Protein AF-A0A9D2E0I1-F1 (afdb_monomer)

Solvent-accessible surface area (backbone atoms only — not comparable to full-atom values): 13560 Å² total; per-residue (Å²): 106,61,68,39,50,44,50,18,45,36,76,69,44,44,76,51,35,35,69,74,46,39,67,68,67,65,34,67,79,61,43,63,77,43,53,55,95,94,39,42,58,65,55,60,47,71,71,36,84,92,48,56,47,59,54,35,42,46,52,51,56,67,67,49,52,72,73,52,49,50,40,46,66,72,69,33,73,89,43,70,41,67,70,31,40,63,56,40,27,69,39,74,68,96,51,64,63,62,56,56,72,38,44,63,48,48,51,48,46,52,46,25,64,76,66,69,35,55,74,66,39,66,78,38,43,68,63,38,50,53,37,50,48,57,52,20,51,27,55,58,60,40,86,61,62,55,98,62,78,73,80,62,99,55,76,68,54,72,67,59,51,52,52,54,46,40,72,59,36,45,69,57,69,72,54,90,60,66,46,91,95,49,96,56,48,35,68,60,50,50,50,52,45,48,50,53,39,41,43,74,40,74,43,52,85,88,68,57,76,53,70,68,58,52,53,52,50,50,54,52,51,45,51,53,54,52,52,54,54,54,54,67,74,76,109

Structure (mmCIF, N/CA/C/O backbone):
data_AF-A0A9D2E0I1-F1
#
_entry.id   AF-A0A9D2E0I1-F1
#
loop_
_atom_site.group_PDB
_atom_site.id
_atom_site.type_symbol
_atom_site.label_atom_id
_atom_site.label_alt_id
_atom_site.label_comp_id
_atom_site.label_asym_id
_atom_site.label_entity_id
_atom_site.label_seq_id
_atom_site.pdbx_PDB_ins_code
_atom_site.Cartn_x
_atom_site.Cartn_y
_atom_site.Cartn_z
_atom_site.occupancy
_atom_site.B_iso_or_equiv
_atom_site.auth_seq_id
_atom_site.auth_comp_id
_atom_site.auth_asym_id
_atom_site.auth_atom_id
_atom_site.pdbx_PDB_model_num
ATOM 1 N N . MET A 1 1 ? -3.078 4.965 1.944 1.00 88.19 1 MET A N 1
ATOM 2 C CA . MET A 1 1 ? -3.633 3.992 2.930 1.00 88.19 1 MET A CA 1
ATOM 3 C C . MET A 1 1 ? -4.535 4.617 3.993 1.00 88.19 1 MET A C 1
ATOM 5 O O . MET A 1 1 ? -5.736 4.471 3.857 1.00 88.19 1 MET A O 1
ATOM 9 N N . LYS A 1 2 ? -4.022 5.266 5.057 1.00 93.81 2 LYS A N 1
ATOM 10 C CA . LYS A 1 2 ? -4.869 5.752 6.176 1.00 93.81 2 LYS A CA 1
ATOM 11 C C . LYS A 1 2 ? -5.947 6.735 5.721 1.00 93.81 2 LYS A C 1
ATOM 13 O O . LYS A 1 2 ? -7.117 6.494 5.965 1.00 93.81 2 LYS A O 1
ATOM 18 N N . HIS A 1 3 ? -5.541 7.776 4.994 1.00 90.19 3 HIS A N 1
ATOM 19 C CA . HIS A 1 3 ? -6.460 8.760 4.424 1.00 90.19 3 HIS A CA 1
ATOM 20 C C . HIS A 1 3 ? -7.540 8.105 3.548 1.00 90.19 3 HIS A C 1
ATOM 22 O O . HIS A 1 3 ? -8.722 8.323 3.787 1.00 90.19 3 HIS A O 1
ATOM 28 N N . SER A 1 4 ? -7.141 7.235 2.612 1.00 90.38 4 SER A N 1
ATOM 29 C CA . SER A 1 4 ? -8.063 6.495 1.739 1.00 90.38 4 SER A CA 1
ATOM 30 C C . SER A 1 4 ? -9.039 5.619 2.531 1.00 90.38 4 SER A C 1
ATOM 32 O O . SER A 1 4 ? -10.223 5.597 2.226 1.00 90.38 4 SER A O 1
ATOM 34 N N . ALA A 1 5 ? -8.570 4.922 3.575 1.00 95.31 5 ALA A N 1
ATOM 35 C CA . ALA A 1 5 ? -9.423 4.083 4.420 1.00 95.31 5 ALA A CA 1
ATOM 36 C C . ALA A 1 5 ? -10.435 4.923 5.209 1.00 95.31 5 ALA A C 1
ATOM 38 O O . ALA A 1 5 ? -11.604 4.556 5.291 1.00 95.31 5 ALA A O 1
ATOM 39 N N . THR A 1 6 ? -9.990 6.055 5.762 1.00 96.19 6 THR A N 1
ATOM 40 C CA . THR A 1 6 ? -10.866 7.005 6.450 1.00 96.19 6 THR A CA 1
ATOM 41 C C . THR A 1 6 ? -11.939 7.532 5.506 1.00 96.19 6 THR A C 1
ATOM 43 O O . THR A 1 6 ? -13.116 7.478 5.844 1.00 96.19 6 THR A O 1
ATOM 46 N N . HIS A 1 7 ? -11.541 7.996 4.320 1.00 94.69 7 HIS A N 1
ATOM 47 C CA . HIS A 1 7 ? -12.463 8.515 3.316 1.00 94.69 7 HIS A CA 1
ATOM 48 C C . HIS A 1 7 ? -13.488 7.456 2.894 1.00 94.69 7 HIS A C 1
ATOM 50 O O . HIS A 1 7 ? -14.680 7.695 3.031 1.00 94.69 7 HIS A O 1
ATOM 56 N N . ALA A 1 8 ? -13.040 6.264 2.490 1.00 95.88 8 ALA A N 1
ATOM 57 C CA . ALA A 1 8 ? -13.927 5.198 2.029 1.00 95.88 8 ALA A CA 1
ATOM 58 C C . ALA A 1 8 ? -14.965 4.778 3.085 1.00 95.88 8 ALA A C 1
ATOM 60 O O . ALA A 1 8 ? -16.135 4.593 2.758 1.00 95.88 8 ALA A O 1
ATOM 61 N N . LEU A 1 9 ? -14.555 4.659 4.355 1.00 97.88 9 LEU A N 1
ATOM 62 C CA . LEU A 1 9 ? -15.455 4.276 5.447 1.00 97.88 9 LEU A CA 1
ATOM 63 C C . LEU A 1 9 ? -16.421 5.399 5.839 1.00 97.88 9 LEU A C 1
ATOM 65 O O . LEU A 1 9 ? -17.598 5.118 6.046 1.00 97.88 9 LEU A O 1
ATOM 69 N N . ILE A 1 10 ? -15.956 6.651 5.919 1.00 97.56 10 ILE A N 1
ATOM 70 C CA . ILE A 1 10 ? -16.827 7.802 6.214 1.00 97.56 10 ILE A CA 1
ATOM 71 C C . ILE A 1 10 ? -17.830 8.017 5.082 1.00 97.56 10 ILE A C 1
ATOM 73 O O . ILE A 1 10 ? -18.989 8.288 5.353 1.00 97.56 10 ILE A O 1
ATOM 77 N N . SER A 1 11 ? -17.417 7.885 3.823 1.00 96.19 11 SER A N 1
ATOM 78 C CA . SER A 1 11 ? -18.321 8.058 2.684 1.00 96.19 11 SER A CA 1
ATOM 79 C C . SER A 1 11 ? -19.429 7.006 2.627 1.00 96.19 11 SER A C 1
ATOM 81 O O . SER A 1 11 ? -20.469 7.280 2.046 1.00 96.19 11 SER A O 1
ATOM 83 N N . TYR A 1 12 ? -19.215 5.818 3.200 1.00 97.69 12 TYR A N 1
ATOM 84 C CA . TYR A 1 12 ? -20.206 4.740 3.197 1.00 97.69 12 TYR A CA 1
ATOM 85 C C . TYR A 1 12 ? -21.080 4.717 4.459 1.00 97.69 12 TYR A C 1
ATOM 87 O O . TYR A 1 12 ? -22.291 4.560 4.362 1.00 97.69 12 TYR A O 1
ATOM 95 N N . TYR A 1 13 ? -20.476 4.835 5.646 1.00 97.44 13 TYR A N 1
ATOM 96 C CA . TYR A 1 13 ? -21.196 4.766 6.929 1.00 97.44 13 TYR A CA 1
ATOM 97 C C . TYR A 1 13 ? -21.604 6.138 7.479 1.00 97.44 13 TYR A C 1
ATOM 99 O O . TYR A 1 13 ? -22.314 6.207 8.479 1.00 97.44 13 TYR A O 1
ATOM 107 N N . GLU A 1 14 ? -21.139 7.220 6.857 1.00 95.75 14 GLU A N 1
ATOM 108 C CA . GLU A 1 14 ? -21.445 8.601 7.219 1.00 95.75 14 GLU A CA 1
ATOM 109 C C . GLU A 1 14 ? -21.215 8.885 8.710 1.00 95.75 14 GLU A C 1
ATOM 111 O O . GLU A 1 14 ? -20.080 8.797 9.189 1.00 95.75 14 GLU A O 1
ATOM 116 N N . ASP A 1 15 ? -22.259 9.286 9.435 1.00 94.12 15 ASP A N 1
ATOM 117 C CA . ASP A 1 15 ? -22.186 9.629 10.855 1.00 94.12 15 ASP A CA 1
ATOM 118 C C . ASP A 1 15 ? -22.075 8.390 11.761 1.00 94.12 15 ASP A C 1
ATOM 120 O O . ASP A 1 15 ? -21.525 8.488 12.855 1.00 94.12 15 ASP A O 1
ATOM 124 N N . ASP A 1 16 ? -22.484 7.203 11.297 1.00 96.62 16 ASP A N 1
ATOM 125 C CA . ASP A 1 16 ? -22.456 5.964 12.095 1.00 96.62 16 ASP A CA 1
ATOM 126 C C . ASP A 1 16 ? -21.097 5.233 12.046 1.00 96.62 16 ASP A C 1
ATOM 128 O O . ASP A 1 16 ? -20.878 4.205 12.694 1.00 96.62 16 ASP A O 1
ATOM 132 N N . VAL A 1 17 ? -20.134 5.778 11.295 1.00 97.62 17 VAL A N 1
ATOM 133 C CA . VAL A 1 17 ? -18.811 5.174 11.073 1.00 97.62 17 VAL A CA 1
ATOM 134 C C . VAL A 1 17 ? -18.087 4.819 12.376 1.00 97.62 17 VAL A C 1
ATOM 136 O O . VAL A 1 17 ? -17.434 3.776 12.458 1.00 97.62 17 VAL A O 1
ATOM 139 N N . LEU A 1 18 ? -18.201 5.651 13.417 1.00 97.62 18 LEU A N 1
ATOM 140 C CA . LEU A 1 18 ? -17.527 5.388 14.685 1.00 97.62 18 LEU A CA 1
ATOM 141 C C . LEU A 1 18 ? -18.145 4.187 15.401 1.00 97.62 18 LEU A C 1
ATOM 143 O O . LEU A 1 18 ? -17.401 3.322 15.865 1.00 97.62 18 LEU A O 1
ATOM 147 N N . ASN A 1 19 ? -19.475 4.108 15.460 1.00 97.31 19 ASN A N 1
ATOM 148 C CA . ASN A 1 19 ? -20.194 3.026 16.131 1.00 97.31 19 ASN A CA 1
ATOM 149 C C . ASN A 1 19 ? -19.931 1.685 15.447 1.00 97.31 19 ASN A C 1
ATOM 151 O O . ASN A 1 19 ? -19.549 0.712 16.105 1.00 97.31 19 ASN A O 1
ATOM 155 N N . VAL A 1 20 ? -20.036 1.655 14.115 1.00 97.31 20 VAL A N 1
ATOM 156 C CA . VAL A 1 20 ? -19.767 0.467 13.292 1.00 97.31 20 VAL A CA 1
ATOM 157 C C . VAL A 1 20 ? -18.342 -0.048 13.512 1.00 97.31 20 VAL A C 1
ATOM 159 O O . VAL A 1 20 ? -18.112 -1.256 13.628 1.00 97.31 20 VAL A O 1
ATOM 162 N N . MET A 1 21 ? -17.375 0.865 13.629 1.00 97.38 21 MET A N 1
ATOM 163 C CA . MET A 1 21 ? -15.961 0.522 13.780 1.00 97.38 21 MET A CA 1
ATOM 164 C C . MET A 1 21 ? -15.505 0.413 15.242 1.00 97.38 21 MET A C 1
ATOM 166 O O . MET A 1 21 ? -14.371 0.003 15.506 1.00 97.38 21 MET A O 1
ATOM 170 N N . LEU A 1 22 ? -16.369 0.692 16.220 1.00 95.69 22 LEU A N 1
ATOM 171 C CA . LEU A 1 22 ? -16.003 0.731 17.637 1.00 95.69 22 LEU A CA 1
ATOM 172 C C . LEU A 1 22 ? -15.468 -0.620 18.128 1.00 95.69 22 LEU A C 1
ATOM 174 O O . LEU A 1 22 ? -14.469 -0.684 18.848 1.00 95.69 22 LEU A O 1
ATOM 178 N N . LYS A 1 23 ? -16.083 -1.724 17.677 1.00 95.62 23 LYS A N 1
ATOM 179 C CA . LYS A 1 23 ? -15.646 -3.091 18.007 1.00 95.62 23 LYS A CA 1
ATOM 180 C C . LYS A 1 23 ? -14.201 -3.341 17.583 1.00 95.62 23 LYS A C 1
ATOM 182 O O . LYS A 1 23 ? -13.469 -4.025 18.299 1.00 95.62 23 LYS A O 1
ATOM 187 N N . PHE A 1 24 ? -13.772 -2.781 16.451 1.00 96.81 24 PHE A N 1
ATOM 188 C CA . PHE A 1 24 ? -12.380 -2.844 16.022 1.00 96.81 24 PHE A CA 1
ATOM 189 C C . PHE A 1 24 ? -11.492 -2.112 17.043 1.00 96.81 24 PHE A C 1
ATOM 191 O O . PHE A 1 24 ? -10.581 -2.712 17.616 1.00 96.81 24 PHE A O 1
ATOM 198 N N . PHE A 1 25 ? -11.762 -0.850 17.365 1.00 96.00 25 PHE A N 1
ATOM 199 C CA . PHE A 1 25 ? -10.898 -0.087 18.280 1.00 96.00 25 PHE A CA 1
ATOM 200 C C . PHE A 1 25 ? -10.917 -0.596 19.733 1.00 96.00 25 PHE A C 1
ATOM 202 O O . PHE A 1 25 ? -9.919 -0.468 20.443 1.00 96.00 25 PHE A O 1
ATOM 209 N N . ASN A 1 26 ? -11.993 -1.259 20.161 1.00 94.44 26 ASN A N 1
ATOM 210 C CA . ASN A 1 26 ? -12.141 -1.797 21.516 1.00 94.44 26 ASN A CA 1
ATOM 211 C C . ASN A 1 26 ? -11.492 -3.170 21.748 1.00 94.44 26 ASN A C 1
ATOM 213 O O . ASN A 1 26 ? -11.521 -3.688 22.865 1.00 94.44 26 ASN A O 1
ATOM 217 N N . GLN A 1 27 ? -10.836 -3.762 20.745 1.00 94.94 27 GLN A N 1
ATOM 218 C CA . GLN A 1 27 ? -10.109 -5.017 20.945 1.00 94.94 27 GLN A CA 1
ATOM 219 C C . GLN A 1 27 ? -8.983 -4.860 21.985 1.00 94.94 27 GLN A C 1
ATOM 221 O O . GLN A 1 27 ? -8.005 -4.142 21.766 1.00 94.94 27 GLN A O 1
ATOM 226 N N . LYS A 1 28 ? -9.067 -5.609 23.096 1.00 93.31 28 LYS A N 1
ATOM 227 C CA . LYS A 1 28 ? -8.124 -5.534 24.234 1.00 93.31 28 LYS A CA 1
ATOM 228 C C . LYS A 1 28 ? -6.655 -5.663 23.814 1.00 93.31 28 LYS A C 1
ATOM 230 O O . LYS A 1 28 ? -5.812 -4.888 24.257 1.00 93.31 28 LYS A O 1
ATOM 235 N N . ARG A 1 29 ? -6.339 -6.624 22.936 1.00 92.56 29 ARG A N 1
ATOM 236 C CA . ARG A 1 29 ? -4.969 -6.838 22.428 1.00 92.56 29 ARG A CA 1
ATOM 237 C C . ARG A 1 29 ? -4.456 -5.638 21.631 1.00 92.56 29 ARG A C 1
ATOM 239 O O . ARG A 1 29 ? -3.281 -5.308 21.746 1.00 92.56 29 ARG A O 1
ATOM 246 N N . ARG A 1 30 ? -5.324 -4.991 20.848 1.00 92.62 30 ARG A N 1
ATOM 247 C CA . ARG A 1 30 ? -4.982 -3.796 20.074 1.00 92.62 30 ARG A CA 1
ATOM 248 C C . ARG A 1 30 ? -4.698 -2.628 21.008 1.00 92.62 30 ARG A C 1
ATOM 250 O O . ARG A 1 30 ? -3.600 -2.086 20.963 1.00 92.62 30 ARG A O 1
ATOM 257 N N . ARG A 1 31 ? -5.628 -2.329 21.919 1.00 93.50 31 ARG A N 1
ATOM 258 C CA . ARG A 1 31 ? -5.524 -1.228 22.894 1.00 93.50 31 ARG A CA 1
ATOM 259 C C . ARG A 1 31 ? -4.220 -1.238 23.691 1.00 93.50 31 ARG A C 1
ATOM 261 O O . ARG A 1 31 ? -3.598 -0.192 23.838 1.00 93.50 31 ARG A O 1
ATOM 268 N N . LYS A 1 32 ? -3.741 -2.417 24.108 1.00 94.00 32 LYS A N 1
ATOM 269 C CA . LYS A 1 32 ? -2.450 -2.559 24.812 1.00 94.00 32 LYS A CA 1
ATOM 270 C C . LYS A 1 32 ? -1.260 -1.946 24.064 1.00 94.00 32 LYS A C 1
ATOM 272 O O . LYS A 1 32 ? -0.352 -1.438 24.706 1.00 94.00 32 LYS A O 1
ATOM 277 N N . ARG A 1 33 ? -1.253 -1.969 22.727 1.00 93.12 33 ARG A N 1
ATOM 278 C CA . ARG A 1 33 ? -0.148 -1.413 21.923 1.00 93.12 33 ARG A CA 1
ATOM 279 C C . ARG A 1 33 ? -0.149 0.114 21.870 1.00 93.12 33 ARG A C 1
ATOM 281 O O . ARG A 1 33 ? 0.821 0.702 21.415 1.00 93.12 33 ARG A O 1
ATOM 288 N N . TYR A 1 34 ? -1.242 0.735 22.299 1.00 95.31 34 TYR A N 1
ATOM 289 C CA . TYR A 1 34 ? -1.469 2.176 22.261 1.00 95.31 34 TYR A CA 1
ATOM 290 C C . TYR A 1 34 ? -1.394 2.827 23.645 1.00 95.31 34 TYR A C 1
ATOM 292 O O . TYR A 1 34 ? -1.792 3.981 23.807 1.00 95.31 34 TYR A O 1
ATOM 300 N N . MET A 1 35 ? -0.897 2.085 24.636 1.00 94.31 35 MET A N 1
ATOM 301 C CA . MET A 1 35 ? -0.644 2.590 25.980 1.00 94.31 35 MET A CA 1
ATOM 302 C C . MET A 1 35 ? 0.619 3.458 25.994 1.00 94.31 35 MET A C 1
ATOM 304 O O . MET A 1 35 ? 1.650 3.080 25.437 1.00 94.31 35 MET A O 1
ATOM 308 N N . ARG A 1 36 ? 0.544 4.610 26.657 1.00 88.19 36 ARG A N 1
ATOM 309 C CA . ARG A 1 36 ? 1.655 5.514 26.968 1.00 88.19 36 ARG A CA 1
ATOM 310 C C . ARG A 1 36 ? 1.476 6.002 28.401 1.00 88.19 36 ARG A C 1
ATOM 312 O O . ARG A 1 36 ? 0.469 6.639 28.684 1.00 88.19 36 ARG A O 1
ATOM 319 N N . ASN A 1 37 ? 2.433 5.712 29.285 1.00 87.44 37 ASN A N 1
ATOM 320 C CA . ASN A 1 37 ? 2.389 6.111 30.702 1.00 87.44 37 ASN A CA 1
ATOM 321 C C . ASN A 1 37 ? 1.022 5.804 31.351 1.00 87.44 37 ASN A C 1
ATOM 323 O O . ASN A 1 37 ? 0.340 6.704 31.834 1.00 87.44 37 ASN A O 1
ATOM 327 N N . ASP A 1 38 ? 0.583 4.547 31.241 1.00 87.44 38 ASP A N 1
ATOM 328 C CA . ASP A 1 38 ? -0.703 4.034 31.744 1.00 87.44 38 ASP A CA 1
ATOM 329 C C . ASP A 1 38 ? -1.984 4.647 31.146 1.00 87.44 38 ASP A C 1
ATOM 331 O O . ASP A 1 38 ? -3.087 4.286 31.551 1.00 87.44 38 ASP A O 1
ATOM 335 N N . LYS A 1 39 ? -1.875 5.490 30.110 1.00 91.44 39 LYS A N 1
ATOM 336 C CA . LYS A 1 39 ? -3.021 6.033 29.362 1.00 91.44 39 LYS A CA 1
ATOM 337 C C . LYS A 1 39 ? -3.084 5.486 27.941 1.00 91.44 39 LYS A C 1
ATOM 339 O O . LYS A 1 39 ? -2.059 5.344 27.277 1.00 91.44 39 LYS A O 1
ATOM 344 N N . CYS A 1 40 ? -4.284 5.175 27.454 1.00 93.94 40 CYS A N 1
ATOM 345 C CA . CYS A 1 40 ? -4.484 4.710 26.083 1.00 93.94 40 CYS A CA 1
ATOM 346 C C . CYS A 1 40 ? -4.884 5.879 25.181 1.00 93.94 40 CYS A C 1
ATOM 348 O O . CYS A 1 40 ? -5.945 6.465 25.377 1.00 93.94 40 CYS A O 1
ATOM 350 N N . ILE A 1 41 ? -4.112 6.154 24.125 1.00 95.19 41 ILE A N 1
ATOM 351 C CA . ILE A 1 41 ? -4.447 7.252 23.196 1.00 95.19 41 ILE A CA 1
ATOM 352 C C . ILE A 1 41 ? -5.802 7.043 22.493 1.00 95.19 41 ILE A C 1
ATOM 354 O O . ILE A 1 41 ? -6.456 8.002 22.098 1.00 95.19 41 ILE A O 1
ATOM 358 N N . ILE A 1 42 ? -6.240 5.785 22.342 1.00 95.75 42 ILE A N 1
ATOM 359 C CA . ILE A 1 42 ? -7.565 5.457 21.798 1.00 95.75 42 ILE A CA 1
ATOM 360 C C . ILE A 1 42 ? -8.660 5.960 22.744 1.00 95.75 42 ILE A C 1
ATOM 362 O O . ILE A 1 42 ? -9.643 6.527 22.276 1.00 95.75 42 ILE A O 1
ATOM 366 N N . ASP A 1 43 ? -8.481 5.787 24.056 1.00 95.00 43 ASP A N 1
ATOM 367 C CA . ASP A 1 43 ? -9.428 6.283 25.059 1.00 95.00 43 ASP A CA 1
ATOM 368 C C . ASP A 1 43 ? -9.443 7.808 25.098 1.00 95.00 43 ASP A C 1
ATOM 370 O O . ASP A 1 43 ? -10.520 8.402 25.126 1.00 95.00 43 ASP A O 1
ATOM 374 N N . ASP A 1 44 ? -8.271 8.440 25.011 1.00 94.94 44 ASP A N 1
ATOM 375 C CA . ASP A 1 44 ? -8.163 9.900 24.961 1.00 94.94 44 ASP A CA 1
ATOM 376 C C . ASP A 1 44 ? -8.945 10.489 23.772 1.00 94.94 44 ASP A C 1
ATOM 378 O O . ASP A 1 44 ? -9.580 11.533 23.904 1.00 94.94 44 ASP A O 1
ATOM 382 N N . ILE A 1 45 ? -8.934 9.818 22.613 1.00 96.69 45 ILE A N 1
A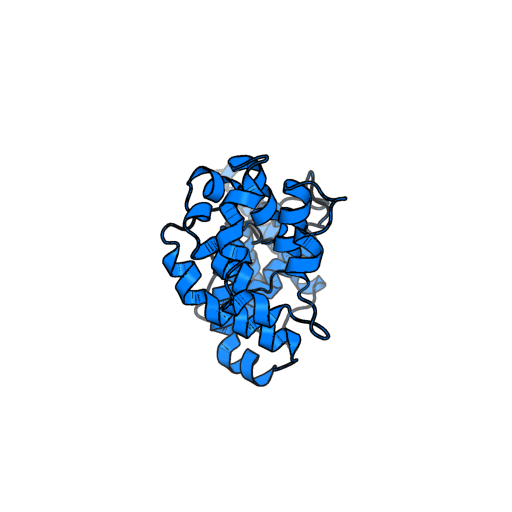TOM 383 C CA . ILE A 1 45 ? -9.689 10.254 21.429 1.00 96.69 45 ILE A CA 1
ATOM 384 C C . ILE A 1 45 ? -11.190 9.986 21.595 1.00 96.69 45 ILE A C 1
ATOM 386 O O . ILE A 1 45 ? -11.999 10.874 21.323 1.00 96.69 45 ILE A O 1
ATOM 390 N N . LEU A 1 46 ? -11.577 8.782 22.030 1.00 95.75 46 LEU A N 1
ATOM 391 C CA . LEU A 1 46 ? -12.986 8.388 22.158 1.00 95.75 46 LEU A CA 1
ATOM 392 C C . LEU A 1 46 ? -13.742 9.247 23.179 1.00 95.75 46 LEU A C 1
ATOM 394 O O . LEU A 1 46 ? -14.880 9.650 22.923 1.00 95.75 46 LEU A O 1
ATOM 398 N N . ASN A 1 47 ? -13.090 9.564 24.299 1.00 95.06 47 ASN A N 1
ATOM 399 C CA . ASN A 1 47 ? -13.685 10.310 25.406 1.00 95.06 47 ASN A CA 1
ATOM 400 C C . ASN A 1 47 ? -13.646 11.833 25.206 1.00 95.06 47 ASN A C 1
ATOM 402 O O . ASN A 1 47 ? -14.183 12.572 26.029 1.00 95.06 47 ASN A O 1
ATOM 406 N N . ASN A 1 48 ? -13.025 12.328 24.131 1.00 95.31 48 ASN A N 1
ATOM 407 C CA . ASN A 1 48 ? -12.955 13.760 23.868 1.00 95.31 48 ASN A CA 1
ATOM 408 C C . ASN A 1 48 ? -14.307 14.292 23.365 1.00 95.31 48 ASN A C 1
ATOM 410 O O . ASN A 1 48 ? -14.729 13.981 22.251 1.00 95.31 48 ASN A O 1
ATOM 414 N N . SER A 1 49 ? -14.979 15.113 24.174 1.00 94.56 49 SER A N 1
ATOM 415 C CA . SER A 1 49 ? -16.285 15.704 23.849 1.00 94.56 49 SER A CA 1
ATOM 416 C C . SER A 1 49 ? -16.231 16.779 22.759 1.00 94.56 49 SER A C 1
ATOM 418 O O . SER A 1 49 ? -17.261 17.094 22.176 1.00 94.56 49 SER A O 1
ATOM 420 N N . ASN A 1 50 ? -15.049 17.319 22.442 1.00 95.94 50 ASN A N 1
ATOM 421 C CA . ASN A 1 50 ? -14.889 18.358 21.418 1.00 95.94 50 ASN A CA 1
ATOM 422 C C . ASN A 1 50 ? -14.819 17.794 19.991 1.00 95.94 50 ASN A C 1
ATOM 424 O O . ASN A 1 50 ? -14.670 18.555 19.031 1.00 95.94 50 ASN A O 1
ATOM 428 N N . PHE A 1 51 ? -14.830 16.469 19.835 1.00 95.62 51 PHE A N 1
ATOM 429 C CA . PHE A 1 51 ? -14.756 15.807 18.539 1.00 95.62 51 PHE A CA 1
ATOM 430 C C . PHE A 1 51 ? -16.079 15.116 18.226 1.00 95.62 51 PHE A C 1
ATOM 432 O O . PHE A 1 51 ? -16.578 14.337 19.037 1.00 95.62 51 PHE A O 1
ATOM 439 N N . ASP A 1 52 ? -16.609 15.371 17.031 1.00 95.31 52 ASP A N 1
ATOM 440 C CA . ASP A 1 52 ? -17.675 14.552 16.459 1.00 95.31 52 ASP A CA 1
ATOM 441 C C . ASP A 1 52 ? -17.159 13.152 16.074 1.00 95.31 52 ASP A C 1
ATOM 443 O O . ASP A 1 52 ? -15.951 12.874 16.081 1.00 95.31 52 ASP A O 1
ATOM 447 N N . ASP A 1 53 ? -18.080 12.256 15.734 1.00 95.56 53 ASP A N 1
ATOM 448 C CA . ASP A 1 53 ? -17.774 10.849 15.477 1.00 95.56 53 ASP A CA 1
ATOM 449 C C . ASP A 1 53 ? -16.884 10.644 14.245 1.00 95.56 53 ASP A C 1
ATOM 451 O O . ASP A 1 53 ? -15.940 9.847 14.286 1.00 95.56 53 ASP A O 1
ATOM 455 N N . LYS A 1 54 ? -17.090 11.428 13.181 1.00 96.88 54 LYS A N 1
ATOM 456 C CA . LYS A 1 54 ? -16.253 11.405 11.968 1.00 96.88 54 LYS A CA 1
ATOM 457 C C . LYS A 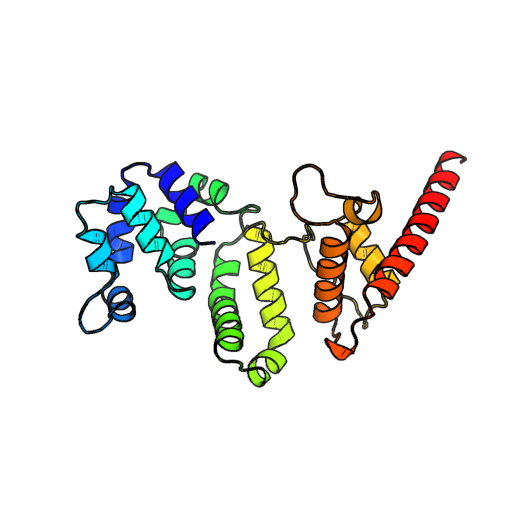1 54 ? -14.819 11.836 12.272 1.00 96.88 54 LYS A C 1
ATOM 459 O O . LYS A 1 54 ? -13.858 11.212 11.801 1.00 96.88 54 LYS A O 1
ATOM 464 N N . LYS A 1 55 ? -14.644 12.872 13.092 1.00 96.69 55 LYS A N 1
ATOM 465 C CA . LYS A 1 55 ? -13.344 13.382 13.535 1.00 96.69 55 LYS A CA 1
ATOM 466 C C . LYS A 1 55 ? -12.659 12.403 14.478 1.00 96.69 55 LYS A C 1
ATOM 468 O O . LYS A 1 55 ? -11.475 12.123 14.280 1.00 96.69 55 LYS A O 1
ATOM 473 N N . LYS A 1 56 ? -13.380 11.825 15.444 1.00 97.94 56 LYS A N 1
ATOM 474 C CA . LYS A 1 56 ? -12.863 10.755 16.315 1.00 97.94 56 LYS A CA 1
ATOM 475 C C . LYS A 1 56 ? -12.379 9.575 15.491 1.00 97.94 56 LYS A C 1
ATOM 477 O O . LYS A 1 56 ? -11.229 9.167 15.632 1.00 97.94 56 LYS A O 1
ATOM 482 N N . PHE A 1 57 ? -13.212 9.073 14.585 1.00 98.19 57 PHE A N 1
ATOM 483 C CA . PHE A 1 57 ? -12.859 7.972 13.701 1.00 98.19 57 PHE A CA 1
ATOM 484 C C . PHE A 1 57 ? -11.611 8.289 12.860 1.00 98.19 57 PHE A C 1
ATOM 486 O O . PHE A 1 57 ? -10.658 7.507 12.840 1.00 98.19 57 PHE A O 1
ATOM 493 N N . SER A 1 58 ? -11.559 9.476 12.247 1.00 97.38 58 SER A N 1
ATOM 494 C CA . SER A 1 58 ? -10.400 9.935 11.470 1.00 97.38 58 SER A CA 1
ATOM 495 C C . SER A 1 58 ? -9.112 9.956 12.296 1.00 97.38 58 SER A C 1
ATOM 497 O O . SER A 1 58 ? -8.070 9.474 11.845 1.00 97.38 58 SER A O 1
ATOM 499 N N . LEU A 1 59 ? -9.173 10.486 13.522 1.00 97.31 59 LEU A N 1
ATOM 500 C CA . LEU A 1 59 ? -8.037 10.520 14.443 1.00 97.31 59 LEU A CA 1
ATOM 501 C C . LEU A 1 59 ? -7.608 9.107 14.849 1.00 97.31 59 LEU A C 1
ATOM 503 O O . LEU A 1 59 ? -6.419 8.795 14.783 1.00 97.31 59 LEU A O 1
ATOM 507 N N . LEU A 1 60 ? -8.555 8.229 15.186 1.00 97.75 60 LEU A N 1
ATOM 508 C CA . LEU A 1 60 ? -8.278 6.836 15.536 1.00 97.75 60 LEU A CA 1
ATOM 509 C C . LEU A 1 60 ? -7.555 6.102 14.403 1.00 97.75 60 LEU A C 1
ATOM 511 O O . LEU A 1 60 ? -6.486 5.536 14.639 1.00 97.75 60 LEU A O 1
ATOM 515 N N . VAL A 1 61 ? -8.062 6.168 13.167 1.00 97.75 61 VAL A N 1
ATOM 516 C CA . VAL A 1 61 ? -7.397 5.569 11.994 1.00 97.75 61 VAL A CA 1
ATOM 517 C C . VAL A 1 61 ? -5.989 6.143 11.811 1.00 97.75 61 VAL A C 1
ATOM 519 O O . VAL A 1 61 ? -5.032 5.400 11.565 1.00 97.75 61 VAL A O 1
ATOM 522 N N . ASN A 1 62 ? -5.823 7.454 12.002 1.00 95.25 62 ASN A N 1
ATOM 523 C CA . ASN A 1 62 ? -4.526 8.113 11.883 1.00 95.25 62 ASN A CA 1
ATOM 524 C C . ASN A 1 62 ? -3.514 7.672 12.948 1.00 95.25 62 ASN A C 1
ATOM 526 O O . ASN A 1 62 ? -2.316 7.629 12.651 1.00 95.25 62 ASN A O 1
ATOM 530 N N . THR A 1 63 ? -3.956 7.244 14.133 1.00 94.88 63 THR A N 1
ATOM 531 C CA . THR A 1 63 ? -3.057 6.657 15.144 1.00 94.88 63 THR A CA 1
ATOM 532 C C . THR A 1 63 ? -2.610 5.229 14.828 1.00 94.88 63 THR A C 1
ATOM 534 O O . THR A 1 63 ? -1.602 4.783 15.377 1.00 94.88 63 THR A O 1
ATOM 537 N N . LEU A 1 64 ? -3.292 4.503 13.931 1.00 96.12 64 LEU A N 1
ATOM 538 C CA . LEU A 1 64 ? -3.037 3.074 13.747 1.00 96.12 64 LEU A CA 1
ATOM 539 C C . LEU A 1 64 ? -1.599 2.776 13.289 1.00 96.12 64 LEU A C 1
ATOM 541 O O . LEU A 1 64 ? -1.014 3.496 12.478 1.00 96.12 64 LEU A O 1
ATOM 545 N N . TYR A 1 65 ? -1.024 1.676 13.773 1.00 94.75 65 TYR A N 1
ATOM 546 C CA . TYR A 1 65 ? 0.232 1.155 13.239 1.00 94.75 65 TYR A CA 1
ATOM 547 C C . TYR A 1 65 ? -0.053 0.482 11.898 1.00 94.75 65 TYR A C 1
ATOM 549 O O . TYR A 1 65 ? -1.183 0.057 11.653 1.00 94.75 65 TYR A O 1
ATOM 557 N N . LEU A 1 66 ? 0.977 0.316 11.062 1.00 94.31 66 LEU A N 1
ATOM 558 C CA . LEU A 1 66 ? 0.844 -0.333 9.753 1.00 94.31 66 LEU A CA 1
ATOM 559 C C . LEU A 1 66 ? 0.120 -1.693 9.845 1.00 94.31 66 LEU A C 1
ATOM 561 O O . LEU A 1 66 ? -0.800 -1.969 9.085 1.00 94.31 66 LEU A O 1
ATOM 565 N N . SER A 1 67 ? 0.461 -2.510 10.842 1.00 95.06 67 SER A N 1
ATOM 566 C CA . SER A 1 67 ? -0.182 -3.811 11.064 1.00 95.06 67 SER A CA 1
ATOM 567 C C . SER A 1 67 ? -1.681 -3.726 11.371 1.00 95.06 67 SER A C 1
ATOM 569 O O . SER A 1 67 ? -2.443 -4.594 10.942 1.00 95.06 67 SER A O 1
ATOM 571 N N . ASP A 1 68 ? -2.126 -2.692 12.091 1.00 96.19 68 ASP A N 1
ATOM 572 C CA . ASP A 1 68 ? -3.545 -2.529 12.414 1.00 96.19 68 ASP A CA 1
ATOM 573 C C . ASP A 1 68 ? -4.322 -1.930 11.257 1.00 96.19 68 ASP A C 1
ATOM 575 O O . ASP A 1 68 ? -5.433 -2.382 11.018 1.00 96.19 68 ASP A O 1
ATOM 579 N N . ILE A 1 69 ? -3.758 -0.973 10.514 1.00 96.25 69 ILE A N 1
ATOM 580 C CA . ILE A 1 69 ? -4.436 -0.458 9.319 1.00 96.25 69 ILE A CA 1
ATOM 581 C C . ILE A 1 69 ? -4.585 -1.558 8.263 1.00 96.25 69 ILE A C 1
ATOM 583 O O . ILE A 1 69 ? -5.654 -1.683 7.688 1.00 96.25 69 ILE A O 1
ATOM 587 N N . LEU A 1 70 ? -3.590 -2.432 8.087 1.00 95.75 70 LEU A N 1
ATOM 588 C CA . LEU A 1 70 ? -3.726 -3.596 7.205 1.00 95.75 70 LEU A CA 1
ATOM 589 C C . LEU A 1 70 ? -4.799 -4.573 7.710 1.00 95.75 70 LEU A C 1
ATOM 591 O O . LEU A 1 70 ? -5.573 -5.108 6.929 1.00 95.75 70 LEU A O 1
ATOM 595 N N . THR A 1 71 ? -4.896 -4.778 9.026 1.00 95.31 71 THR A N 1
ATOM 596 C CA . THR A 1 71 ? -5.973 -5.594 9.618 1.00 95.31 71 THR A CA 1
ATOM 597 C C . THR A 1 71 ? -7.351 -4.948 9.417 1.00 95.31 71 THR A C 1
ATOM 599 O O . THR A 1 71 ? -8.325 -5.646 9.140 1.00 95.31 71 THR A O 1
ATOM 602 N N . LEU A 1 72 ? -7.442 -3.619 9.524 1.00 96.38 72 LEU A N 1
ATOM 603 C CA . LEU A 1 72 ? -8.664 -2.862 9.259 1.00 96.38 72 LEU A CA 1
ATOM 604 C C . LEU A 1 72 ? -9.135 -3.096 7.823 1.00 96.38 72 LEU A C 1
ATOM 606 O O . LEU A 1 72 ? -10.282 -3.462 7.611 1.00 96.38 72 LEU A O 1
ATOM 610 N N . THR A 1 73 ? -8.239 -2.927 6.852 1.00 95.56 73 THR A N 1
ATOM 611 C CA . THR A 1 73 ? -8.608 -2.906 5.433 1.00 95.56 73 THR A CA 1
ATOM 612 C C . THR A 1 73 ? -8.733 -4.295 4.811 1.00 95.56 73 THR A C 1
ATOM 614 O O . THR A 1 73 ? -9.504 -4.465 3.879 1.00 95.56 73 THR A O 1
ATOM 617 N N . LEU A 1 74 ? -7.996 -5.295 5.308 1.00 94.38 74 LEU A N 1
ATOM 618 C CA . LEU A 1 74 ? -7.966 -6.639 4.706 1.00 94.38 74 LEU A CA 1
ATOM 619 C C . LEU A 1 74 ? -8.834 -7.659 5.449 1.00 94.38 74 LEU A C 1
ATOM 621 O O . LEU A 1 74 ? -9.317 -8.614 4.849 1.00 94.38 74 LEU A O 1
ATOM 625 N N . GLN A 1 75 ? -9.017 -7.491 6.762 1.00 92.50 75 GLN A N 1
ATOM 626 C CA . GLN A 1 75 ? -9.558 -8.555 7.619 1.00 92.50 75 GLN A CA 1
ATOM 627 C C . GLN A 1 75 ? -10.859 -8.173 8.337 1.00 92.50 75 GLN A C 1
ATOM 629 O O . GLN A 1 75 ? -11.470 -9.026 8.975 1.00 92.50 75 GLN A O 1
ATOM 634 N N . THR A 1 76 ? -11.305 -6.917 8.249 1.00 94.19 76 THR A N 1
ATOM 635 C CA . THR A 1 76 ? -12.510 -6.451 8.953 1.00 94.19 76 THR A CA 1
ATOM 636 C C . THR A 1 76 ? -13.730 -6.532 8.041 1.00 94.19 76 THR A C 1
ATOM 638 O O . THR A 1 76 ? -13.727 -5.954 6.958 1.00 94.19 76 THR A O 1
ATOM 641 N N . ASP A 1 77 ? -14.791 -7.217 8.473 1.00 94.12 77 ASP A N 1
ATOM 642 C CA . ASP A 1 77 ? -15.987 -7.446 7.643 1.00 94.12 77 ASP A CA 1
ATOM 643 C C . ASP A 1 77 ? -16.686 -6.149 7.231 1.00 94.12 77 ASP A C 1
ATOM 645 O O . ASP A 1 77 ? -17.180 -6.033 6.112 1.00 94.12 77 ASP A O 1
ATOM 649 N N . GLN A 1 78 ? -16.655 -5.139 8.102 1.00 95.56 78 GLN A N 1
ATOM 650 C CA . GLN A 1 78 ? -17.171 -3.802 7.817 1.00 95.56 78 GLN A CA 1
ATOM 651 C C . GLN A 1 78 ? -16.475 -3.148 6.614 1.00 95.56 78 GLN A C 1
ATOM 653 O O . GLN A 1 78 ? -17.085 -2.296 5.978 1.00 95.56 78 GLN A O 1
ATOM 658 N N . PHE A 1 79 ? -15.239 -3.543 6.286 1.00 95.62 79 PHE A N 1
ATOM 659 C CA . PHE A 1 79 ? -14.470 -3.010 5.157 1.00 95.62 79 PHE A CA 1
ATOM 660 C C . PHE A 1 79 ? -14.747 -3.742 3.834 1.00 95.62 79 PHE A C 1
ATOM 662 O O . PHE A 1 79 ? -14.422 -3.233 2.769 1.00 95.62 79 PHE A O 1
ATOM 669 N N . LYS A 1 80 ? -15.367 -4.928 3.877 1.00 92.88 80 LYS A N 1
ATOM 670 C CA . LYS A 1 80 ? -15.568 -5.794 2.700 1.00 92.88 80 LYS A CA 1
ATOM 671 C C . LYS A 1 80 ? -16.755 -5.382 1.816 1.00 92.88 80 LYS A C 1
ATOM 673 O O . LYS A 1 80 ? -17.113 -6.123 0.905 1.00 92.88 80 LYS A O 1
ATOM 678 N N . LYS A 1 81 ? -17.406 -4.245 2.089 1.00 94.50 81 LYS A N 1
ATOM 679 C CA . LYS A 1 81 ? -18.511 -3.736 1.255 1.00 94.50 81 LYS A CA 1
ATOM 680 C C . LYS A 1 81 ? -17.957 -3.255 -0.079 1.00 94.50 81 LYS A C 1
ATOM 682 O O . LYS A 1 81 ? -16.951 -2.550 -0.092 1.00 94.50 81 LYS A O 1
ATOM 687 N N . ILE A 1 82 ? -18.599 -3.625 -1.185 1.00 93.31 82 ILE A N 1
ATOM 688 C CA . ILE A 1 82 ? -18.069 -3.356 -2.527 1.00 93.31 82 ILE A CA 1
ATOM 689 C C . ILE A 1 82 ? -17.903 -1.853 -2.782 1.00 93.31 82 ILE A C 1
ATOM 691 O O . ILE A 1 82 ? -16.927 -1.430 -3.387 1.00 93.31 82 ILE A O 1
ATOM 695 N N . GLU A 1 83 ? -18.790 -1.033 -2.228 1.00 95.56 83 GLU A N 1
ATOM 696 C CA . GLU A 1 83 ? -18.751 0.425 -2.287 1.00 95.56 83 GLU A CA 1
ATOM 697 C C . GLU A 1 83 ? -17.532 0.992 -1.546 1.00 95.56 83 GLU A C 1
ATOM 699 O O . GLU A 1 83 ? -16.867 1.901 -2.039 1.00 95.56 83 GLU A O 1
ATOM 704 N N . ILE A 1 84 ? -17.184 0.417 -0.390 1.00 96.12 84 ILE A N 1
ATOM 705 C CA . ILE A 1 84 ? -15.970 0.784 0.353 1.00 96.12 84 ILE A CA 1
ATOM 706 C C . ILE A 1 84 ? -14.734 0.371 -0.444 1.00 96.12 84 ILE A C 1
ATOM 708 O O . ILE A 1 84 ? -13.796 1.158 -0.558 1.00 96.12 84 ILE A O 1
ATOM 712 N N . LEU A 1 85 ? -14.731 -0.833 -1.026 1.00 94.19 85 LEU A N 1
ATOM 713 C CA . LEU A 1 85 ? -13.622 -1.321 -1.848 1.00 94.19 85 LEU A CA 1
ATOM 714 C C . LEU A 1 85 ? -13.402 -0.430 -3.079 1.00 94.19 85 LEU A C 1
ATOM 716 O O . LEU A 1 85 ? -12.260 -0.062 -3.342 1.00 94.19 85 LEU A O 1
ATOM 720 N N . ASN A 1 86 ? -14.476 -0.025 -3.764 1.00 90.38 86 ASN A N 1
ATOM 721 C CA . ASN A 1 86 ? -14.447 0.901 -4.904 1.00 90.38 86 ASN A CA 1
ATOM 722 C C . ASN A 1 86 ? -13.875 2.277 -4.528 1.00 90.38 86 ASN A C 1
ATOM 724 O O . ASN A 1 86 ? -13.167 2.890 -5.319 1.00 90.38 86 ASN A O 1
ATOM 728 N N . ASN A 1 87 ? -14.166 2.758 -3.317 1.00 90.06 87 ASN A N 1
ATOM 729 C CA . ASN A 1 87 ? -13.676 4.052 -2.836 1.00 90.06 87 ASN A CA 1
ATOM 730 C C . ASN A 1 87 ? -12.254 3.980 -2.255 1.00 90.06 87 ASN A C 1
ATOM 732 O O . ASN A 1 87 ? -11.581 5.003 -2.124 1.00 90.06 87 ASN A O 1
ATOM 736 N N . TYR A 1 88 ? -11.800 2.791 -1.853 1.00 92.88 88 TYR A N 1
ATOM 737 C CA . TYR A 1 88 ? -10.494 2.589 -1.231 1.00 92.88 88 TYR A CA 1
ATOM 738 C C . TYR A 1 88 ? -9.403 2.207 -2.234 1.00 92.88 88 TYR A C 1
ATOM 740 O O . TYR A 1 88 ? -8.291 2.738 -2.163 1.00 92.88 88 TYR A O 1
ATOM 748 N N . TYR A 1 89 ? -9.704 1.264 -3.125 1.00 90.50 89 TYR A N 1
ATOM 749 C CA . TYR A 1 89 ? -8.763 0.731 -4.098 1.00 90.50 89 TYR A CA 1
ATOM 750 C C . TYR A 1 89 ? -8.904 1.452 -5.435 1.00 90.50 89 TYR A C 1
ATOM 752 O O . TYR A 1 89 ? -10.001 1.623 -5.950 1.00 90.50 89 TYR A O 1
ATOM 760 N N . SER A 1 90 ? -7.778 1.808 -6.046 1.00 85.00 90 SER A N 1
ATOM 761 C CA . SER A 1 90 ? -7.759 2.268 -7.441 1.00 85.00 90 SER A CA 1
ATOM 762 C C . SER A 1 90 ? -7.921 1.117 -8.428 1.00 85.00 90 SER A C 1
ATOM 764 O O . SER A 1 90 ? -8.490 1.293 -9.499 1.00 85.00 90 SER A O 1
ATOM 766 N N . LYS A 1 91 ? -7.455 -0.076 -8.049 1.00 86.31 91 LYS A N 1
ATOM 767 C CA . LYS A 1 91 ? -7.748 -1.337 -8.729 1.00 86.31 91 LYS A CA 1
ATOM 768 C C . LYS A 1 91 ? -8.142 -2.342 -7.665 1.00 86.31 91 LYS A C 1
ATOM 770 O O . LYS A 1 91 ? -7.313 -2.671 -6.820 1.00 86.31 91 LYS A O 1
ATOM 775 N N . ILE A 1 92 ? -9.382 -2.815 -7.673 1.00 86.81 92 ILE A N 1
ATOM 776 C CA . ILE A 1 92 ? -9.822 -3.815 -6.696 1.00 86.81 92 ILE A CA 1
ATOM 777 C C . ILE A 1 92 ? -9.035 -5.114 -6.932 1.00 86.81 92 ILE A C 1
ATOM 779 O O . ILE A 1 92 ? -8.886 -5.523 -8.083 1.00 86.81 92 ILE A O 1
ATOM 783 N N . PRO A 1 93 ? -8.472 -5.734 -5.881 1.00 87.12 93 PRO A N 1
ATOM 784 C CA . PRO A 1 93 ? -7.832 -7.038 -6.000 1.00 87.12 93 PRO A CA 1
ATOM 785 C C . PRO A 1 93 ? -8.849 -8.121 -6.360 1.00 87.12 93 PRO A C 1
ATOM 787 O O . PRO A 1 93 ? -9.899 -8.211 -5.726 1.00 87.12 93 PRO A O 1
ATOM 790 N N . ASP A 1 94 ? -8.496 -8.965 -7.332 1.00 84.50 94 ASP A N 1
ATOM 791 C CA . ASP A 1 94 ? -9.293 -10.144 -7.700 1.00 84.50 94 ASP A CA 1
ATOM 792 C C . ASP A 1 94 ? -9.428 -11.106 -6.504 1.00 84.50 94 ASP A C 1
ATOM 794 O O . ASP A 1 94 ? -10.489 -11.685 -6.281 1.00 84.50 94 ASP A O 1
ATOM 798 N N . ASP A 1 95 ? -8.364 -11.220 -5.698 1.00 82.56 95 ASP A N 1
ATOM 799 C CA . ASP A 1 95 ? -8.345 -11.951 -4.432 1.00 82.56 95 ASP A CA 1
ATOM 800 C C . ASP A 1 95 ? -7.692 -11.111 -3.316 1.00 82.56 95 ASP A C 1
ATOM 802 O O . ASP A 1 95 ? -6.484 -10.860 -3.306 1.00 82.56 95 ASP A O 1
ATOM 806 N N . ILE A 1 96 ? -8.486 -10.694 -2.322 1.00 85.06 96 ILE A N 1
ATOM 807 C CA . ILE A 1 96 ? -7.989 -9.981 -1.129 1.00 85.06 96 ILE A CA 1
ATOM 808 C C . ILE A 1 96 ? -6.987 -10.844 -0.343 1.00 85.06 96 ILE A C 1
ATOM 810 O O . ILE A 1 96 ? -6.094 -10.300 0.317 1.00 85.06 96 ILE A O 1
ATOM 814 N N . HIS A 1 97 ? -7.078 -12.177 -0.425 1.00 84.00 97 HIS A N 1
ATOM 815 C CA . HIS A 1 97 ? -6.116 -13.059 0.228 1.00 84.00 97 HIS A CA 1
ATOM 816 C C . HIS A 1 97 ? -4.700 -12.891 -0.318 1.00 84.00 97 HIS A C 1
ATOM 818 O O . HIS A 1 97 ? -3.755 -13.117 0.435 1.00 84.00 97 HIS A O 1
ATOM 824 N N . ASP A 1 98 ? -4.509 -12.440 -1.558 1.00 83.62 98 ASP A N 1
ATOM 825 C CA . ASP A 1 98 ? -3.165 -12.177 -2.077 1.00 83.62 98 ASP A CA 1
ATOM 826 C C . ASP A 1 98 ? -2.517 -10.963 -1.406 1.00 83.62 98 ASP A C 1
ATOM 828 O O . ASP A 1 98 ? -1.324 -10.991 -1.086 1.00 83.62 98 ASP A O 1
ATOM 832 N N . LEU A 1 99 ? -3.300 -9.932 -1.074 1.00 89.62 99 LEU A N 1
ATOM 833 C CA . LEU A 1 99 ? -2.814 -8.832 -0.239 1.00 89.62 99 LEU A CA 1
ATOM 834 C C . LEU A 1 99 ? -2.518 -9.306 1.189 1.00 89.62 99 LEU A C 1
ATOM 836 O O . LEU A 1 99 ? -1.486 -8.939 1.758 1.00 89.62 99 LEU A O 1
ATOM 840 N N . ASP A 1 100 ? -3.387 -10.141 1.765 1.00 90.38 100 ASP A N 1
ATOM 841 C CA . ASP A 1 100 ? -3.216 -10.635 3.136 1.00 90.38 100 ASP A CA 1
ATOM 842 C C . ASP A 1 100 ? -1.995 -11.561 3.285 1.00 90.38 100 ASP A C 1
ATOM 844 O O . ASP A 1 100 ? -1.235 -11.416 4.245 1.00 90.38 100 ASP A O 1
ATOM 848 N N . LYS A 1 101 ? -1.727 -12.434 2.302 1.00 89.25 101 LYS A N 1
ATOM 849 C CA . LYS A 1 101 ? -0.526 -13.295 2.259 1.00 89.25 101 LYS A CA 1
ATOM 850 C C . LYS A 1 101 ? 0.768 -12.483 2.332 1.00 89.25 101 LYS A C 1
ATOM 852 O O . LYS A 1 101 ? 1.700 -12.880 3.025 1.00 89.25 101 LYS A O 1
ATOM 857 N N . ASN A 1 102 ? 0.810 -11.333 1.660 1.00 89.31 102 ASN A N 1
ATOM 858 C CA . ASN A 1 102 ? 1.993 -10.469 1.603 1.00 89.31 102 ASN A CA 1
ATOM 859 C C . ASN A 1 102 ? 2.044 -9.427 2.742 1.00 89.31 102 ASN A C 1
ATOM 861 O O . ASN A 1 102 ? 2.992 -8.646 2.850 1.00 89.31 102 ASN A O 1
ATOM 865 N N . LYS A 1 103 ? 1.050 -9.410 3.643 1.00 93.12 103 LYS A N 1
ATOM 866 C CA . LYS A 1 103 ? 0.954 -8.442 4.749 1.00 93.12 103 LYS A CA 1
ATOM 867 C C . LYS A 1 103 ? 2.192 -8.445 5.646 1.00 93.12 103 LYS A C 1
ATOM 869 O O . LYS A 1 103 ? 2.657 -7.385 6.069 1.00 93.12 103 LYS A O 1
ATOM 874 N N . SER A 1 104 ? 2.719 -9.629 5.969 1.00 93.31 104 SER A N 1
ATOM 875 C CA . SER A 1 104 ? 3.902 -9.764 6.827 1.00 93.31 104 SER A CA 1
ATOM 876 C C . SER A 1 104 ? 5.145 -9.161 6.189 1.00 93.31 104 SER A C 1
ATOM 878 O O . SER A 1 104 ? 5.928 -8.519 6.883 1.00 93.31 104 SER A O 1
ATOM 880 N N . ASP A 1 105 ? 5.307 -9.319 4.878 1.00 94.75 105 ASP A N 1
ATOM 881 C CA . ASP A 1 105 ? 6.473 -8.812 4.161 1.00 94.75 105 ASP A CA 1
ATOM 882 C C . ASP A 1 105 ? 6.456 -7.288 4.074 1.00 94.75 105 ASP A C 1
ATOM 884 O O . ASP A 1 105 ? 7.489 -6.660 4.291 1.00 94.75 105 ASP A O 1
ATOM 888 N N . LEU A 1 106 ? 5.281 -6.673 3.904 1.00 94.81 106 LEU A N 1
ATOM 889 C CA . LEU A 1 106 ? 5.140 -5.216 3.949 1.00 94.81 106 LEU A CA 1
ATOM 890 C C . LEU A 1 106 ? 5.481 -4.654 5.340 1.00 94.81 106 LEU A C 1
ATOM 892 O O . LEU A 1 106 ? 6.155 -3.628 5.469 1.00 94.81 106 LEU A O 1
ATOM 896 N N . ILE A 1 107 ? 5.039 -5.338 6.402 1.00 95.12 107 ILE A N 1
ATOM 897 C CA . ILE A 1 107 ? 5.377 -4.974 7.785 1.00 95.12 107 ILE A CA 1
ATOM 898 C C . ILE A 1 107 ? 6.888 -5.104 8.017 1.00 95.12 107 ILE A C 1
ATOM 900 O O . ILE A 1 107 ? 7.496 -4.206 8.606 1.00 95.12 107 ILE A O 1
ATOM 904 N N . ASN A 1 108 ? 7.496 -6.193 7.544 1.00 94.94 108 ASN A N 1
ATOM 905 C CA . ASN A 1 108 ? 8.927 -6.438 7.681 1.00 94.94 108 ASN A CA 1
ATOM 906 C C . ASN A 1 108 ? 9.756 -5.414 6.903 1.00 94.94 108 ASN A C 1
ATOM 908 O O . ASN A 1 108 ? 10.696 -4.868 7.473 1.00 94.94 108 ASN A O 1
ATOM 912 N N . LEU A 1 109 ? 9.365 -5.071 5.672 1.00 94.81 109 LEU A N 1
ATOM 913 C CA . LEU A 1 109 ? 9.983 -4.001 4.889 1.00 94.81 109 LEU A CA 1
ATOM 914 C C . LEU A 1 109 ? 9.968 -2.676 5.660 1.00 94.81 109 LEU A C 1
ATOM 916 O O . LEU A 1 109 ? 11.014 -2.056 5.860 1.00 94.81 109 LEU A O 1
ATOM 920 N N . ARG A 1 110 ? 8.802 -2.263 6.176 1.00 93.88 110 ARG A N 1
ATOM 921 C CA . ARG A 1 110 ? 8.697 -1.041 6.989 1.00 93.88 110 ARG A CA 1
ATOM 922 C C . ARG A 1 110 ? 9.612 -1.093 8.212 1.00 93.88 110 ARG A C 1
ATOM 924 O O . ARG A 1 110 ? 10.176 -0.070 8.590 1.00 93.88 110 ARG A O 1
ATOM 931 N N . ASN A 1 111 ? 9.737 -2.250 8.858 1.00 92.94 111 ASN A N 1
ATOM 932 C CA . ASN A 1 111 ? 10.594 -2.417 10.031 1.00 92.94 111 ASN A CA 1
ATOM 933 C C . ASN A 1 111 ? 12.085 -2.404 9.669 1.00 92.94 111 ASN A C 1
ATOM 935 O O . ASN A 1 111 ? 12.860 -1.800 10.405 1.00 92.94 111 ASN A O 1
ATOM 939 N N . CYS A 1 112 ? 12.481 -2.990 8.534 1.00 93.62 112 CYS A N 1
ATOM 940 C CA . CYS A 1 112 ? 13.833 -2.864 7.991 1.00 93.62 112 CYS A CA 1
ATOM 941 C C . CYS A 1 112 ? 14.215 -1.393 7.827 1.00 93.62 112 CYS A C 1
ATOM 943 O O . CYS A 1 112 ? 15.277 -0.993 8.290 1.00 93.62 112 CYS A O 1
ATOM 945 N N . ILE A 1 113 ? 13.320 -0.585 7.252 1.00 89.19 113 ILE A N 1
ATOM 946 C CA . ILE A 1 113 ? 13.528 0.858 7.083 1.00 89.19 113 ILE A CA 1
ATOM 947 C C . ILE A 1 113 ? 13.592 1.560 8.446 1.00 89.19 113 ILE A C 1
ATOM 949 O O . ILE A 1 113 ? 14.544 2.279 8.729 1.00 89.19 113 ILE A O 1
ATOM 953 N N . ALA A 1 114 ? 12.606 1.327 9.318 1.00 89.38 114 ALA A N 1
ATOM 954 C CA . ALA A 1 114 ? 12.499 2.013 10.609 1.00 89.38 114 ALA A CA 1
ATOM 955 C C . ALA A 1 114 ? 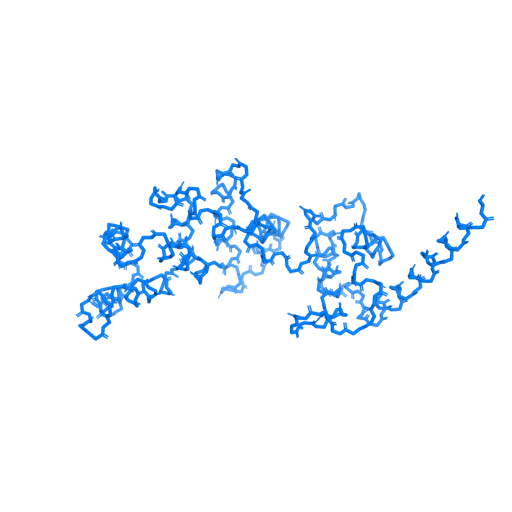13.668 1.724 11.568 1.00 89.38 114 ALA A C 1
ATOM 957 O O . ALA A 1 114 ? 13.951 2.540 12.443 1.00 89.38 114 ALA A O 1
ATOM 958 N N . HIS A 1 115 ? 14.317 0.568 11.424 1.00 91.88 115 HIS A N 1
ATOM 959 C CA . HIS A 1 115 ? 15.421 0.127 12.275 1.00 91.88 115 HIS A CA 1
ATOM 960 C C . HIS A 1 115 ? 16.762 0.042 11.537 1.00 91.88 115 HIS A C 1
ATOM 962 O O . HIS A 1 115 ? 17.704 -0.527 12.081 1.00 91.88 115 HIS A O 1
ATOM 968 N N . TYR A 1 116 ? 16.856 0.578 10.314 1.00 92.06 116 TYR A N 1
ATOM 969 C CA . TYR A 1 116 ? 18.074 0.555 9.493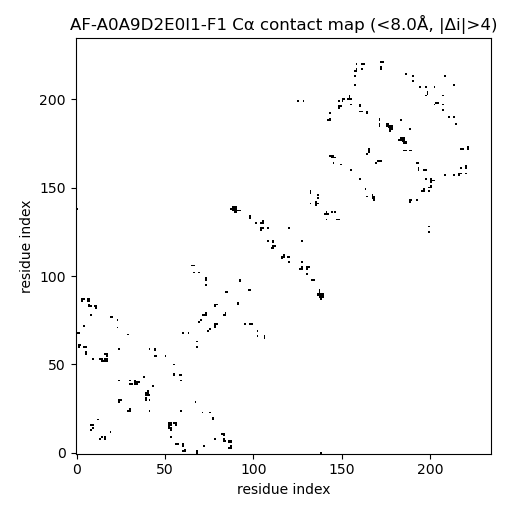 1.00 92.06 116 TYR A CA 1
ATOM 970 C C . TYR A 1 116 ? 18.681 -0.855 9.319 1.00 92.06 116 TYR A C 1
ATOM 972 O O . TYR A 1 116 ? 19.897 -1.031 9.266 1.00 92.06 116 TYR A O 1
ATOM 980 N N . ASN A 1 117 ? 17.839 -1.891 9.232 1.00 92.25 117 ASN A N 1
ATOM 981 C CA . ASN A 1 117 ? 18.283 -3.279 9.086 1.00 92.25 117 ASN A CA 1
ATOM 982 C C . ASN A 1 117 ? 18.511 -3.635 7.608 1.00 92.25 117 ASN A C 1
ATOM 984 O O . ASN A 1 117 ? 17.741 -4.389 7.001 1.00 92.25 117 ASN A O 1
ATOM 988 N N . PHE A 1 118 ? 19.578 -3.070 7.038 1.00 89.50 118 PHE A N 1
ATOM 989 C CA . PHE A 1 118 ? 19.944 -3.249 5.631 1.00 89.50 118 PHE A CA 1
ATOM 990 C C . PHE A 1 118 ? 20.300 -4.700 5.292 1.00 89.50 118 PHE A C 1
ATOM 992 O O . PHE A 1 118 ? 19.881 -5.200 4.260 1.00 89.50 118 PHE A O 1
ATOM 999 N N . SER A 1 119 ? 20.946 -5.434 6.206 1.00 91.81 119 SER A N 1
ATOM 1000 C CA . SER A 1 119 ? 21.281 -6.847 5.971 1.00 91.81 119 SER A CA 1
ATOM 1001 C C . SER A 1 119 ? 20.040 -7.719 5.747 1.00 91.81 119 SER A C 1
ATOM 1003 O O . SER A 1 119 ? 20.028 -8.580 4.865 1.00 91.81 119 SER A O 1
ATOM 1005 N N . LEU A 1 120 ? 18.975 -7.507 6.532 1.00 90.50 120 LEU A N 1
ATOM 1006 C CA . LEU A 1 120 ? 17.718 -8.229 6.333 1.00 90.50 120 LEU A CA 1
ATOM 1007 C C . LEU A 1 120 ? 16.989 -7.762 5.067 1.00 90.50 120 LEU A C 1
ATOM 1009 O O . LEU A 1 120 ? 16.354 -8.586 4.405 1.00 90.5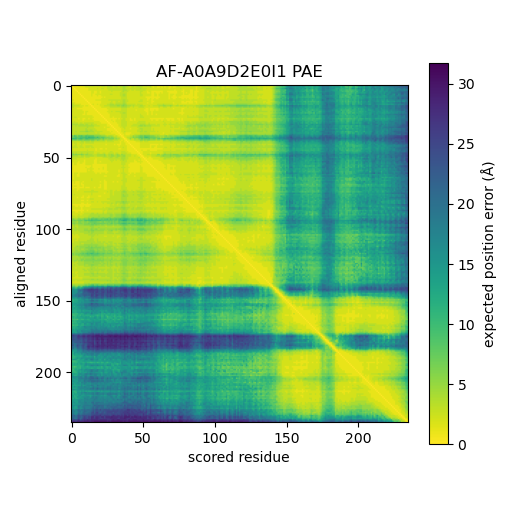0 120 LEU A O 1
ATOM 1013 N N . TYR A 1 121 ? 17.085 -6.470 4.740 1.00 90.75 121 TYR A N 1
ATOM 1014 C CA . TYR A 1 121 ? 16.553 -5.921 3.497 1.00 90.75 121 TYR A CA 1
ATOM 1015 C C . TYR A 1 121 ? 17.213 -6.565 2.278 1.00 90.75 121 TYR A C 1
ATOM 1017 O O . TYR A 1 121 ? 16.500 -7.142 1.467 1.00 90.75 121 TYR A O 1
ATOM 1025 N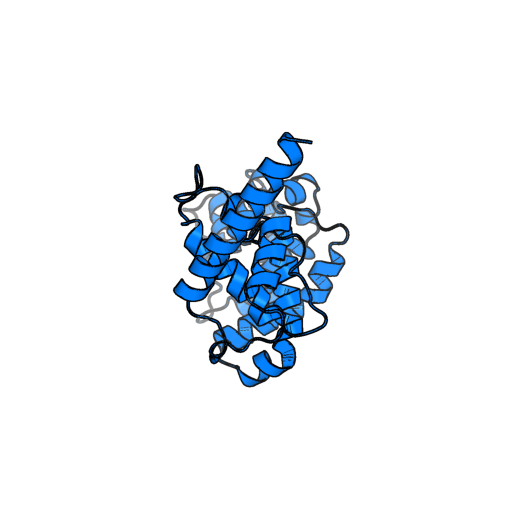 N . ASP A 1 122 ? 18.543 -6.575 2.192 1.00 88.31 122 ASP A N 1
ATOM 1026 C CA . ASP A 1 122 ? 19.277 -7.099 1.035 1.00 88.31 122 ASP A CA 1
ATOM 1027 C C . ASP A 1 122 ? 18.949 -8.571 0.770 1.00 88.31 122 ASP A C 1
ATOM 1029 O O . ASP A 1 122 ? 18.679 -8.962 -0.366 1.00 88.31 122 ASP A O 1
ATOM 1033 N N . LYS A 1 123 ? 18.851 -9.380 1.834 1.00 92.94 123 LYS A N 1
ATOM 1034 C CA . LYS A 1 123 ? 18.460 -10.799 1.742 1.00 92.94 123 LYS A CA 1
ATOM 1035 C C . LYS A 1 123 ? 17.058 -11.016 1.170 1.00 92.94 123 LYS A C 1
ATOM 1037 O O . LYS A 1 123 ? 16.803 -12.061 0.582 1.00 92.94 123 LYS A O 1
ATOM 1042 N N . ASN A 1 124 ? 16.147 -10.063 1.362 1.00 92.25 124 ASN A N 1
ATOM 1043 C CA . ASN A 1 124 ? 14.739 -10.179 0.974 1.00 92.25 124 ASN A CA 1
ATOM 1044 C C . ASN A 1 124 ? 14.322 -9.127 -0.065 1.00 92.25 124 ASN A C 1
ATOM 1046 O O . ASN A 1 124 ? 13.127 -8.974 -0.318 1.00 92.25 124 ASN A O 1
ATOM 1050 N N . LYS A 1 125 ? 15.286 -8.423 -0.678 1.00 85.88 125 LYS A N 1
ATOM 1051 C CA . LYS A 1 125 ? 15.078 -7.235 -1.523 1.00 85.88 125 LYS A CA 1
ATOM 1052 C C . LYS A 1 125 ? 13.980 -7.469 -2.551 1.00 85.88 125 LYS A C 1
ATOM 1054 O O . LYS A 1 125 ? 12.988 -6.751 -2.567 1.00 85.88 125 LYS A O 1
ATOM 1059 N N . MET A 1 126 ? 14.104 -8.537 -3.335 1.00 83.25 126 MET A N 1
ATOM 1060 C CA . MET A 1 126 ? 13.127 -8.867 -4.374 1.00 83.25 126 MET A CA 1
ATOM 1061 C C . MET A 1 126 ? 11.725 -9.115 -3.817 1.00 83.25 126 MET A C 1
ATOM 1063 O O . MET A 1 126 ? 10.764 -8.557 -4.332 1.00 83.25 126 MET A O 1
ATOM 1067 N N . LYS A 1 127 ? 11.606 -9.876 -2.726 1.00 89.06 127 LYS A N 1
ATOM 1068 C CA . LYS A 1 127 ? 10.315 -10.171 -2.092 1.00 89.06 127 LYS A CA 1
ATOM 1069 C C . LYS A 1 127 ? 9.640 -8.904 -1.562 1.00 89.06 127 LYS A C 1
ATOM 1071 O O . LYS A 1 127 ? 8.431 -8.729 -1.701 1.00 89.06 127 LYS A O 1
ATOM 1076 N N . TYR A 1 128 ? 10.421 -8.011 -0.961 1.00 90.44 128 TYR A N 1
ATOM 1077 C CA . TYR A 1 128 ? 9.929 -6.735 -0.454 1.00 90.44 128 TYR A CA 1
ATOM 1078 C C . TYR A 1 128 ? 9.505 -5.785 -1.570 1.00 90.44 128 TYR A C 1
ATOM 1080 O O . TYR A 1 128 ? 8.450 -5.167 -1.447 1.00 90.44 128 TYR A O 1
ATOM 1088 N N . LEU A 1 129 ? 10.269 -5.711 -2.662 1.00 84.75 129 LEU A N 1
ATOM 1089 C CA . LEU A 1 129 ? 9.899 -4.920 -3.835 1.00 84.75 129 LEU A CA 1
ATOM 1090 C C . LEU A 1 129 ? 8.625 -5.463 -4.494 1.00 84.75 129 LEU A C 1
ATOM 1092 O O . LEU A 1 129 ? 7.720 -4.687 -4.772 1.00 84.75 129 LEU A O 1
ATOM 1096 N N . GLU A 1 130 ? 8.500 -6.784 -4.665 1.00 84.31 130 GLU A N 1
ATOM 1097 C CA . GLU A 1 130 ? 7.272 -7.412 -5.181 1.00 84.31 130 GLU A CA 1
ATOM 1098 C C . GLU A 1 130 ? 6.068 -7.139 -4.273 1.00 84.31 130 GLU A C 1
ATOM 1100 O O . GLU A 1 130 ? 4.985 -6.808 -4.749 1.00 84.31 130 GLU A O 1
ATOM 1105 N N . THR A 1 131 ? 6.259 -7.216 -2.955 1.00 89.19 131 THR A N 1
ATOM 1106 C CA . THR A 1 131 ? 5.201 -6.903 -1.990 1.00 89.19 131 THR A CA 1
ATOM 1107 C C . THR A 1 131 ? 4.766 -5.443 -2.087 1.00 89.19 131 THR A C 1
ATOM 1109 O O . THR A 1 131 ? 3.570 -5.166 -2.162 1.00 89.19 131 THR A O 1
ATOM 1112 N N . LEU A 1 132 ? 5.717 -4.506 -2.084 1.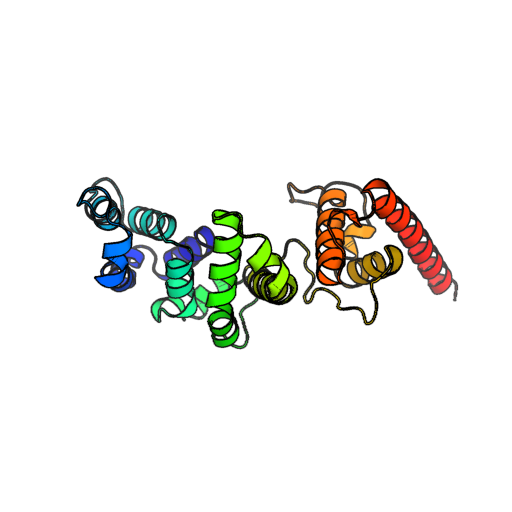00 87.75 132 LEU A N 1
ATOM 1113 C CA . LEU A 1 132 ? 5.427 -3.077 -2.188 1.00 87.75 132 LEU A CA 1
ATOM 1114 C C . LEU A 1 132 ? 4.664 -2.780 -3.482 1.00 87.75 132 LEU A C 1
ATOM 1116 O O . LEU A 1 132 ? 3.611 -2.147 -3.449 1.00 87.75 132 LEU A O 1
ATOM 1120 N N . TYR A 1 133 ? 5.148 -3.354 -4.580 1.00 82.38 133 TYR A N 1
ATOM 1121 C CA . TYR A 1 133 ? 4.559 -3.250 -5.900 1.00 82.38 133 TYR A CA 1
ATOM 1122 C C . TYR A 1 133 ? 3.075 -3.664 -5.929 1.00 82.38 133 TYR A C 1
ATOM 1124 O O . TYR A 1 133 ? 2.225 -2.913 -6.412 1.00 82.38 133 TYR A O 1
ATOM 1132 N N . ILE A 1 134 ? 2.736 -4.830 -5.361 1.00 85.25 134 ILE A N 1
ATOM 1133 C CA . ILE A 1 134 ? 1.347 -5.319 -5.299 1.00 85.25 134 ILE A CA 1
ATOM 1134 C C . ILE A 1 134 ? 0.447 -4.303 -4.578 1.00 85.25 134 ILE A C 1
ATOM 1136 O O . ILE A 1 134 ? -0.632 -3.961 -5.063 1.00 85.25 134 ILE A O 1
ATOM 1140 N N . TYR A 1 135 ? 0.886 -3.789 -3.427 1.00 89.25 135 TYR A N 1
ATOM 1141 C CA . TYR A 1 135 ? 0.100 -2.820 -2.661 1.00 89.25 135 TYR A CA 1
ATOM 1142 C C . TYR A 1 135 ? -0.059 -1.486 -3.396 1.00 89.25 135 TYR A C 1
ATOM 1144 O O . TYR A 1 135 ? -1.143 -0.903 -3.380 1.00 89.25 135 TYR A O 1
ATOM 1152 N N . GLU A 1 136 ? 0.990 -1.002 -4.053 1.00 85.50 136 GLU A N 1
ATOM 1153 C CA . GLU A 1 136 ? 0.964 0.252 -4.803 1.00 85.50 136 GLU A CA 1
ATOM 1154 C C . GLU A 1 136 ? -0.031 0.220 -5.965 1.00 85.50 136 GLU A C 1
ATOM 1156 O O . GLU A 1 136 ? -0.792 1.178 -6.130 1.00 85.50 136 GLU A O 1
ATOM 1161 N N . VAL A 1 137 ? -0.084 -0.884 -6.719 1.00 82.00 137 VAL A N 1
ATOM 1162 C CA . VAL A 1 137 ? -1.060 -1.087 -7.805 1.00 82.00 137 VAL A CA 1
ATOM 1163 C C . VAL A 1 137 ? -2.485 -0.931 -7.289 1.00 82.00 137 VAL A C 1
ATOM 1165 O O . VAL A 1 137 ? -3.260 -0.138 -7.824 1.00 82.00 137 VAL A O 1
ATOM 1168 N N . HIS A 1 138 ? -2.830 -1.660 -6.228 1.00 86.00 138 HIS A N 1
ATOM 1169 C CA . HIS A 1 138 ? -4.195 -1.664 -5.713 1.00 86.00 138 HIS A CA 1
ATOM 1170 C C . HIS A 1 138 ? -4.575 -0.329 -5.068 1.00 86.00 138 HIS A C 1
ATOM 1172 O O . HIS A 1 138 ? -5.717 0.111 -5.189 1.00 86.00 138 HIS A O 1
ATOM 1178 N N . LEU A 1 139 ? -3.630 0.356 -4.424 1.00 85.94 139 LEU A N 1
ATOM 1179 C CA . LEU A 1 139 ? -3.874 1.637 -3.756 1.00 85.94 139 LEU A CA 1
ATOM 1180 C C . LEU A 1 139 ? -3.778 2.859 -4.682 1.00 85.94 139 LEU A C 1
ATOM 1182 O O . LEU A 1 139 ? -3.952 3.977 -4.201 1.00 85.94 139 LEU A O 1
ATOM 1186 N N . GLY A 1 140 ? -3.452 2.670 -5.966 1.00 70.69 140 GLY A N 1
ATOM 1187 C CA . GLY A 1 140 ? -3.229 3.775 -6.911 1.00 70.69 140 GLY A CA 1
ATOM 1188 C C . GLY A 1 140 ? -2.037 4.653 -6.557 1.00 70.69 140 GLY A C 1
ATOM 1189 O O . GLY A 1 140 ? -1.934 5.787 -7.014 1.00 70.69 140 GLY A O 1
ATOM 1190 N N . HIS A 1 141 ? -1.144 4.132 -5.718 1.00 68.81 141 HIS A N 1
ATOM 1191 C CA . HIS A 1 141 ? 0.146 4.739 -5.408 1.00 68.81 141 HIS A CA 1
ATOM 1192 C C . HIS A 1 141 ? 1.266 4.126 -6.233 1.00 68.81 141 HIS A C 1
ATOM 1194 O O . HIS A 1 141 ? 2.425 4.459 -6.022 1.00 68.81 141 HIS A O 1
ATOM 1200 N N . ASN A 1 142 ? 0.924 3.276 -7.200 1.00 62.38 142 ASN A N 1
ATOM 1201 C CA . ASN A 1 142 ? 1.788 2.998 -8.324 1.00 62.38 142 ASN A CA 1
ATOM 1202 C C . ASN A 1 142 ? 1.892 4.296 -9.130 1.00 62.38 142 ASN A C 1
ATOM 1204 O O . ASN A 1 142 ? 1.207 4.485 -10.135 1.00 62.38 142 ASN A O 1
ATOM 1208 N N . ILE A 1 143 ? 2.738 5.203 -8.627 1.00 50.88 143 ILE A N 1
ATOM 1209 C CA . ILE A 1 143 ? 3.095 6.517 -9.186 1.00 50.88 143 ILE A CA 1
ATOM 1210 C C . ILE A 1 143 ? 3.497 6.377 -10.661 1.00 50.88 143 ILE A C 1
ATOM 1212 O O . ILE A 1 143 ? 3.487 7.333 -11.423 1.00 50.88 143 ILE A O 1
ATOM 1216 N N . LEU A 1 144 ? 3.800 5.156 -11.080 1.00 51.53 144 LEU A N 1
ATOM 1217 C CA . LEU A 1 144 ? 4.352 4.818 -12.361 1.00 51.53 144 LEU A CA 1
ATOM 1218 C C . LEU A 1 144 ? 3.284 4.381 -13.360 1.00 51.53 144 LEU A C 1
ATOM 1220 O O . LEU A 1 144 ? 3.570 4.391 -14.545 1.00 51.53 144 LEU A O 1
ATOM 1224 N N . GLY A 1 145 ? 2.059 4.018 -12.960 1.00 56.06 145 GLY A N 1
ATOM 1225 C CA . GLY A 1 145 ? 1.034 3.514 -13.891 1.00 56.06 145 GLY A CA 1
ATOM 1226 C C . GLY A 1 145 ? 1.483 2.279 -14.693 1.00 56.06 145 GLY A C 1
ATOM 1227 O O . GLY A 1 145 ? 1.021 2.055 -15.809 1.00 56.06 145 GLY A O 1
ATOM 1228 N N . ILE A 1 146 ? 2.419 1.500 -14.141 1.00 60.41 146 ILE A N 1
ATOM 1229 C CA . ILE A 1 146 ? 2.944 0.272 -14.745 1.00 60.41 146 ILE A CA 1
ATOM 1230 C C . ILE A 1 146 ? 2.331 -0.926 -14.020 1.00 60.41 146 ILE A C 1
ATOM 1232 O O . ILE A 1 146 ? 2.699 -1.213 -12.884 1.00 60.41 146 ILE A O 1
ATOM 1236 N N . ASP A 1 147 ? 1.436 -1.650 -14.693 1.00 57.56 147 ASP A N 1
ATOM 1237 C CA . ASP A 1 147 ? 0.661 -2.787 -14.160 1.00 57.56 147 ASP A CA 1
ATOM 1238 C C . ASP A 1 147 ? 1.473 -4.021 -13.738 1.00 57.56 147 ASP A C 1
ATOM 1240 O O . ASP A 1 147 ? 0.940 -4.836 -12.980 1.00 57.56 147 ASP A O 1
ATOM 1244 N N . ARG A 1 148 ? 2.745 -4.136 -14.167 1.00 66.12 148 ARG A N 1
ATOM 1245 C CA . ARG A 1 148 ? 3.814 -4.972 -13.569 1.00 66.12 148 ARG A CA 1
ATOM 1246 C C . ARG A 1 148 ? 5.185 -4.377 -13.863 1.00 66.12 148 ARG A C 1
ATOM 1248 O O . ARG A 1 148 ? 5.460 -4.107 -15.031 1.00 66.12 148 ARG A O 1
ATOM 1255 N N . LEU A 1 149 ? 6.062 -4.235 -12.859 1.00 73.38 149 LEU A N 1
ATOM 1256 C CA . LEU A 1 149 ? 7.465 -3.898 -13.134 1.00 73.38 149 LEU A CA 1
ATOM 1257 C C . LEU A 1 149 ? 8.040 -4.950 -14.104 1.00 73.38 149 LEU A C 1
ATOM 1259 O O . LEU A 1 149 ? 7.969 -6.150 -13.816 1.00 73.38 149 LEU A O 1
ATOM 1263 N N . PRO A 1 150 ? 8.556 -4.542 -15.275 1.00 80.06 150 PRO A N 1
ATOM 1264 C CA . PRO A 1 150 ? 9.066 -5.473 -16.268 1.00 80.06 150 PRO A CA 1
ATOM 1265 C C . PRO A 1 150 ? 10.237 -6.257 -15.682 1.00 80.06 150 PRO A C 1
ATOM 1267 O O . PRO A 1 150 ? 11.190 -5.674 -15.168 1.00 80.06 150 PRO A O 1
ATOM 1270 N N . LYS A 1 151 ? 10.168 -7.587 -15.774 1.00 84.38 151 LYS A N 1
ATOM 1271 C CA . LYS A 1 151 ? 11.248 -8.489 -15.372 1.00 84.38 151 LYS A CA 1
ATOM 1272 C C . LYS A 1 151 ? 12.015 -8.939 -16.605 1.00 84.38 151 LYS A C 1
ATOM 1274 O O . LYS A 1 151 ? 11.442 -9.543 -17.512 1.00 84.38 151 LYS A O 1
ATOM 1279 N N . PHE A 1 152 ? 13.310 -8.666 -16.636 1.00 88.25 152 PHE A N 1
ATOM 1280 C CA . PHE A 1 152 ? 14.174 -9.006 -17.758 1.00 88.25 152 PHE A CA 1
ATOM 1281 C C . PHE A 1 152 ? 14.963 -10.285 -17.465 1.00 88.25 152 PHE A C 1
ATOM 1283 O O . PHE A 1 152 ? 15.329 -10.566 -16.326 1.00 88.25 152 PHE A O 1
ATOM 1290 N N . LYS A 1 153 ? 15.248 -11.072 -18.512 1.00 87.62 153 LYS A N 1
ATOM 1291 C CA . LYS A 1 153 ? 16.046 -12.308 -18.393 1.00 87.62 153 LYS A CA 1
ATOM 1292 C C . LYS A 1 153 ? 17.473 -12.027 -17.905 1.00 87.62 153 LYS A C 1
ATOM 1294 O O . LYS A 1 153 ? 18.031 -12.821 -17.161 1.00 87.62 153 LYS A O 1
ATOM 1299 N N . ASN A 1 154 ? 18.029 -10.898 -18.337 1.00 89.25 154 ASN A N 1
ATOM 1300 C CA . ASN A 1 154 ? 19.345 -10.393 -17.961 1.00 89.25 154 ASN A CA 1
ATOM 1301 C C . ASN A 1 154 ? 19.200 -8.943 -17.492 1.00 89.25 154 ASN A C 1
ATOM 1303 O O . ASN A 1 154 ? 18.238 -8.275 -17.881 1.00 89.25 154 ASN A O 1
ATOM 1307 N N . LYS A 1 155 ? 20.188 -8.443 -16.741 1.00 91.50 155 LYS A N 1
ATOM 1308 C CA . LYS A 1 155 ? 20.252 -7.043 -16.299 1.00 91.50 155 LYS A CA 1
ATOM 1309 C C . LYS A 1 155 ? 20.058 -6.089 -17.498 1.00 91.50 155 LYS A C 1
ATOM 1311 O O . LYS A 1 155 ? 20.872 -6.114 -18.427 1.00 91.50 155 LYS A O 1
ATOM 1316 N N . PRO A 1 156 ? 18.960 -5.313 -17.548 1.00 94.50 156 PRO A N 1
ATOM 1317 C CA . PRO A 1 156 ? 18.571 -4.564 -18.740 1.00 94.50 156 PRO A CA 1
ATOM 1318 C C . PRO A 1 156 ? 19.358 -3.265 -18.863 1.00 94.50 156 PRO A C 1
ATOM 1320 O O . PRO A 1 156 ? 19.498 -2.543 -17.891 1.00 94.50 156 PRO A O 1
ATOM 1323 N N . ASN A 1 157 ? 19.800 -2.901 -20.067 1.00 94.31 157 ASN A N 1
ATOM 1324 C CA . ASN A 1 157 ? 20.391 -1.579 -20.284 1.00 94.31 157 ASN A CA 1
ATOM 1325 C C . ASN A 1 157 ? 19.332 -0.454 -20.249 1.00 94.31 157 ASN A C 1
ATOM 1327 O O . ASN A 1 157 ? 18.129 -0.698 -20.374 1.00 94.31 157 ASN A O 1
ATOM 1331 N N . THR A 1 158 ? 19.793 0.799 -20.171 1.00 94.12 158 THR A N 1
ATOM 1332 C CA . THR A 1 158 ? 18.938 1.998 -20.125 1.00 94.12 158 THR A CA 1
ATOM 1333 C C . THR A 1 158 ? 17.903 2.044 -21.252 1.00 94.12 158 THR A C 1
ATOM 1335 O O . THR A 1 158 ? 16.742 2.361 -21.008 1.00 94.12 158 THR A O 1
ATOM 1338 N N . LYS A 1 159 ? 18.291 1.692 -22.485 1.00 93.25 159 LYS A N 1
ATOM 1339 C CA . LYS A 1 159 ? 17.389 1.715 -23.647 1.00 93.25 159 LYS A CA 1
ATOM 1340 C C . LYS A 1 159 ? 16.253 0.699 -23.500 1.00 93.25 159 LYS A C 1
ATOM 1342 O O . LYS A 1 159 ? 15.115 1.019 -23.830 1.00 93.25 159 LYS A O 1
ATOM 1347 N N . ASN A 1 160 ? 16.544 -0.497 -22.992 1.00 94.25 160 ASN A N 1
ATOM 1348 C CA . ASN A 1 160 ? 15.548 -1.546 -22.778 1.00 94.25 160 ASN A CA 1
ATOM 1349 C C . ASN A 1 160 ? 14.547 -1.165 -21.682 1.00 94.25 160 ASN A C 1
ATOM 1351 O O . ASN A 1 160 ? 13.347 -1.339 -21.882 1.00 94.25 160 ASN A O 1
ATOM 1355 N N . ILE A 1 161 ? 15.021 -0.587 -20.573 1.00 93.56 161 ILE A N 1
ATOM 1356 C CA . ILE A 1 161 ? 14.141 -0.075 -19.512 1.00 93.56 161 ILE A CA 1
ATOM 1357 C C . ILE A 1 161 ? 13.220 1.014 -20.075 1.00 93.56 161 ILE A C 1
ATOM 1359 O O . ILE A 1 161 ? 12.004 0.912 -19.950 1.00 93.56 161 ILE A O 1
ATOM 1363 N N . LEU A 1 162 ? 13.771 2.015 -20.772 1.00 92.69 162 LEU A N 1
ATOM 1364 C CA . LEU A 1 162 ? 12.983 3.111 -21.351 1.00 92.69 162 LEU A CA 1
ATOM 1365 C C . LEU A 1 162 ? 11.944 2.631 -22.377 1.00 92.69 162 LEU A C 1
ATOM 1367 O O . LEU A 1 162 ? 10.859 3.205 -22.459 1.00 92.69 162 LEU A O 1
ATOM 1371 N N . LYS A 1 163 ? 12.247 1.576 -23.144 1.00 91.25 163 LYS A N 1
ATOM 1372 C CA . LYS A 1 163 ? 11.283 0.946 -24.060 1.00 91.25 163 LYS A CA 1
ATOM 1373 C C . LYS A 1 163 ? 10.104 0.323 -23.318 1.00 91.25 163 LYS A C 1
ATOM 1375 O O . LYS A 1 163 ? 8.968 0.517 -23.746 1.00 91.25 163 LYS A O 1
ATOM 1380 N N . GLU A 1 164 ? 10.353 -0.377 -22.212 1.00 89.62 164 GLU A N 1
ATOM 1381 C CA . GLU A 1 164 ? 9.269 -0.913 -21.385 1.00 89.62 164 GLU A CA 1
ATOM 1382 C C . GLU A 1 164 ? 8.464 0.205 -20.722 1.00 89.62 164 GLU A C 1
ATOM 1384 O O . GLU A 1 164 ? 7.239 0.168 -20.772 1.00 89.62 164 GLU A O 1
ATOM 1389 N N . ILE A 1 165 ? 9.110 1.253 -20.198 1.00 88.88 165 ILE A N 1
ATOM 1390 C CA . ILE A 1 165 ? 8.386 2.418 -19.662 1.00 88.88 165 ILE A CA 1
ATOM 1391 C C . ILE A 1 165 ? 7.467 3.007 -20.732 1.00 88.88 165 ILE A C 1
ATOM 1393 O O . ILE A 1 165 ? 6.289 3.215 -20.475 1.00 88.88 165 ILE A O 1
ATOM 1397 N N . ASN A 1 166 ? 7.959 3.208 -21.956 1.00 87.44 166 ASN A N 1
ATOM 1398 C CA . ASN A 1 166 ? 7.164 3.754 -23.057 1.00 87.44 166 ASN A CA 1
ATOM 1399 C C . ASN A 1 166 ? 5.955 2.886 -23.442 1.00 87.44 166 ASN A C 1
ATOM 1401 O O . ASN A 1 166 ? 4.963 3.414 -23.939 1.00 87.44 166 ASN A O 1
ATOM 1405 N N . LYS A 1 167 ? 6.029 1.567 -23.239 1.00 85.75 167 LYS A N 1
ATOM 1406 C CA . LYS A 1 167 ? 4.919 0.646 -23.513 1.00 85.75 167 LYS A CA 1
ATOM 1407 C C . LYS A 1 167 ? 3.731 0.896 -22.581 1.00 85.75 167 LYS A C 1
ATOM 1409 O O . LYS A 1 167 ? 2.593 0.821 -23.032 1.00 85.75 167 LYS A O 1
ATOM 1414 N N . TYR A 1 168 ? 3.995 1.200 -21.311 1.00 80.31 168 TYR A N 1
ATOM 1415 C CA . TYR A 1 168 ? 2.959 1.397 -20.288 1.00 80.31 168 TYR A CA 1
ATOM 1416 C C . TYR A 1 168 ? 2.627 2.877 -20.044 1.00 80.31 168 TYR A C 1
ATOM 1418 O O . TYR A 1 168 ? 1.477 3.226 -19.802 1.00 80.31 168 TYR A O 1
ATOM 1426 N N . ARG A 1 169 ? 3.627 3.757 -20.153 1.00 80.50 169 ARG A N 1
ATOM 1427 C CA . ARG A 1 169 ? 3.555 5.208 -19.930 1.00 80.50 169 ARG A CA 1
ATOM 1428 C C . ARG A 1 169 ? 4.165 5.999 -21.085 1.00 80.50 169 ARG A C 1
ATOM 1430 O O . ARG A 1 169 ? 5.157 6.719 -20.917 1.00 80.50 169 ARG A O 1
ATOM 1437 N N . PRO A 1 170 ? 3.584 5.904 -22.290 1.00 82.38 170 PRO A N 1
ATOM 1438 C CA . PRO A 1 170 ? 4.063 6.680 -23.428 1.00 82.38 170 PRO A CA 1
ATOM 1439 C C . PRO A 1 170 ? 3.980 8.198 -23.178 1.00 82.38 170 PRO A C 1
ATOM 1441 O O . PRO A 1 170 ? 4.743 8.971 -23.758 1.00 82.38 170 PRO A O 1
ATOM 1444 N N . ASP A 1 171 ? 3.087 8.646 -22.292 1.00 79.19 171 ASP A N 1
ATOM 1445 C CA . ASP A 1 171 ? 2.898 10.047 -21.909 1.00 79.19 171 ASP A CA 1
ATOM 1446 C C . ASP A 1 171 ? 4.131 10.689 -21.251 1.00 79.19 171 ASP A C 1
ATOM 1448 O O . ASP A 1 171 ? 4.303 11.912 -21.363 1.00 79.19 171 ASP A O 1
ATOM 1452 N N . LEU A 1 172 ? 4.993 9.878 -20.624 1.00 81.12 172 LEU A N 1
ATOM 1453 C CA . LEU A 1 172 ? 6.242 10.319 -19.999 1.00 81.12 172 LEU A CA 1
ATOM 1454 C C . LEU A 1 172 ? 7.352 10.586 -21.017 1.00 81.12 172 LEU A C 1
ATOM 1456 O O . LEU A 1 172 ? 8.224 11.409 -20.769 1.00 81.12 172 LEU A O 1
ATOM 1460 N N . LEU A 1 173 ? 7.301 9.951 -22.191 1.00 81.00 173 LEU A N 1
ATOM 1461 C CA . LEU A 1 173 ? 8.287 10.155 -23.258 1.00 81.00 173 LEU A CA 1
ATOM 1462 C C . LEU A 1 173 ? 7.797 11.142 -24.335 1.00 81.00 173 LEU A C 1
ATOM 1464 O O . LEU A 1 173 ? 8.592 11.706 -25.096 1.00 81.00 173 LEU A O 1
ATOM 1468 N N . GLN A 1 174 ? 6.483 11.374 -24.434 1.00 70.31 174 GLN A N 1
ATOM 1469 C CA . GLN A 1 174 ? 5.887 12.130 -25.541 1.00 70.31 174 GLN A CA 1
ATOM 1470 C C . GLN A 1 174 ? 5.914 13.659 -25.375 1.00 70.31 174 GLN A C 1
ATOM 1472 O O . GLN A 1 174 ? 6.133 14.357 -26.369 1.00 70.31 174 GLN A O 1
ATOM 1477 N N . SER A 1 175 ? 5.773 14.218 -24.170 1.00 57.50 175 SER A N 1
ATOM 1478 C CA . SER A 1 175 ? 5.733 15.683 -23.966 1.00 57.50 175 SER A CA 1
ATOM 1479 C C . SER A 1 175 ? 6.650 16.144 -22.837 1.00 57.50 175 SER A C 1
ATOM 1481 O O . SER A 1 175 ? 6.657 15.544 -21.771 1.00 57.50 175 SER A O 1
ATOM 1483 N N . LEU A 1 176 ? 7.403 17.219 -23.095 1.00 53.22 176 LEU A N 1
ATOM 1484 C CA . LEU A 1 176 ? 8.181 17.929 -22.077 1.00 53.22 176 LEU A CA 1
ATOM 1485 C C . LEU A 1 176 ? 7.245 18.807 -21.238 1.00 53.22 176 LEU A C 1
ATOM 1487 O O . LEU A 1 176 ? 6.316 19.407 -21.783 1.00 53.22 176 LEU A O 1
ATOM 1491 N N . GLY A 1 177 ? 7.523 18.914 -19.939 1.00 55.78 177 GLY A N 1
ATOM 1492 C CA . GLY A 1 177 ? 6.824 19.810 -19.014 1.00 55.78 177 GLY A CA 1
ATOM 1493 C C . GLY A 1 177 ? 5.887 19.107 -18.029 1.00 55.78 177 GLY A C 1
ATOM 1494 O O . GLY A 1 177 ? 5.769 17.884 -18.006 1.00 55.78 177 GLY A O 1
ATOM 1495 N N . LYS A 1 178 ? 5.219 19.900 -17.183 1.00 52.38 178 LYS A N 1
ATOM 1496 C CA . LYS A 1 178 ? 4.325 19.398 -16.128 1.00 52.38 178 LYS A CA 1
ATOM 1497 C C . LYS A 1 178 ? 3.176 18.574 -16.713 1.00 52.38 178 LYS A C 1
ATOM 1499 O O . LYS A 1 178 ? 2.571 18.951 -17.718 1.00 52.38 178 LYS A O 1
ATOM 1504 N N . MET A 1 179 ? 2.830 17.476 -16.048 1.00 54.16 179 MET A N 1
ATOM 1505 C CA . MET A 1 179 ? 1.560 16.795 -16.292 1.00 54.16 179 MET A CA 1
ATOM 1506 C C . MET A 1 179 ? 0.394 17.766 -16.057 1.00 54.16 179 MET A C 1
ATOM 1508 O O . MET A 1 179 ? 0.389 18.535 -15.093 1.00 54.16 179 MET A O 1
ATOM 1512 N N . LYS A 1 180 ? -0.616 17.725 -16.933 1.00 49.31 180 LYS A N 1
ATOM 1513 C CA . LYS A 1 180 ? -1.855 18.487 -16.743 1.00 49.31 180 LYS A CA 1
ATOM 1514 C C . LYS A 1 180 ? -2.474 18.019 -15.415 1.00 49.31 180 LYS A C 1
ATOM 1516 O O . LYS A 1 180 ? -2.796 16.844 -15.289 1.00 49.31 180 LYS A O 1
ATOM 1521 N N . ASN A 1 181 ? -2.594 18.919 -14.437 1.00 49.19 181 ASN A N 1
ATOM 1522 C CA . ASN A 1 181 ? -3.139 18.670 -13.091 1.00 49.19 181 ASN A CA 1
ATOM 1523 C C . ASN A 1 181 ? -2.291 17.804 -12.131 1.00 49.19 181 ASN A C 1
ATOM 1525 O O . ASN A 1 181 ? -2.840 17.284 -11.164 1.00 49.19 181 ASN A O 1
ATOM 1529 N N . SER A 1 182 ? -0.974 17.676 -12.327 1.00 50.69 182 SER A N 1
ATOM 1530 C CA . SER A 1 182 ? -0.088 17.040 -11.333 1.00 50.69 182 SER A CA 1
ATOM 1531 C C . SER A 1 182 ? 1.023 17.990 -10.876 1.00 50.69 182 SER A C 1
ATOM 1533 O O . SER A 1 182 ? 1.532 18.814 -11.639 1.00 50.69 182 SER A O 1
ATOM 1535 N N . SER A 1 183 ? 1.364 17.905 -9.588 1.00 50.25 183 SER A N 1
ATOM 1536 C CA . SER A 1 183 ? 2.452 18.659 -8.956 1.00 50.25 183 SER A CA 1
ATOM 1537 C C . SER A 1 183 ? 3.839 18.087 -9.273 1.00 50.25 183 SER A C 1
ATOM 1539 O O . SER A 1 183 ? 4.842 18.713 -8.927 1.00 50.25 183 SER A O 1
ATOM 1541 N N . ILE A 1 184 ? 3.902 16.923 -9.930 1.00 57.22 184 ILE A N 1
ATOM 1542 C CA . ILE A 1 184 ? 5.129 16.181 -10.219 1.00 57.22 184 ILE A CA 1
ATOM 1543 C C . ILE A 1 184 ? 5.606 16.482 -11.647 1.00 57.22 184 ILE A C 1
ATOM 1545 O O . ILE A 1 184 ? 4.828 16.568 -12.599 1.00 57.22 184 ILE A O 1
ATOM 1549 N N . ASP A 1 185 ? 6.915 16.689 -11.773 1.00 73.56 185 ASP A N 1
ATOM 1550 C CA . ASP A 1 185 ? 7.609 16.857 -13.048 1.00 73.56 185 ASP A CA 1
ATOM 1551 C C . ASP A 1 185 ? 7.732 15.498 -13.755 1.00 73.56 185 ASP A C 1
ATOM 1553 O O . ASP A 1 185 ? 8.176 14.528 -13.139 1.00 73.56 185 ASP A O 1
ATOM 1557 N N . LYS A 1 186 ? 7.373 15.434 -15.042 1.00 76.12 186 LYS A N 1
ATOM 1558 C CA . LYS A 1 186 ? 7.444 14.205 -15.845 1.00 76.12 186 LYS A CA 1
ATOM 1559 C C . LYS A 1 186 ? 8.838 13.600 -15.877 1.00 76.12 186 LYS A C 1
ATOM 1561 O O . LYS A 1 186 ? 8.958 12.379 -15.871 1.00 76.12 186 LYS A O 1
ATOM 1566 N N . ASP A 1 187 ? 9.877 14.432 -15.866 1.00 81.12 187 ASP A N 1
ATOM 1567 C CA . ASP A 1 187 ? 11.254 13.945 -15.865 1.00 81.12 187 ASP A CA 1
ATOM 1568 C C . ASP A 1 187 ? 11.577 13.265 -14.530 1.00 81.12 187 ASP A C 1
ATOM 1570 O O . ASP A 1 187 ? 12.207 12.211 -14.502 1.00 81.12 187 ASP A O 1
ATOM 1574 N N . ARG A 1 188 ? 11.093 13.818 -13.410 1.00 80.12 188 ARG A N 1
ATOM 1575 C CA . ARG A 1 188 ? 11.261 13.199 -12.084 1.00 80.12 188 ARG A CA 1
ATOM 1576 C C . ARG A 1 188 ? 10.488 11.897 -11.968 1.00 80.12 188 ARG A C 1
ATOM 1578 O O . ARG A 1 188 ? 10.997 10.946 -11.388 1.00 80.12 188 ARG A O 1
ATOM 1585 N N . GLU A 1 189 ? 9.281 11.860 -12.519 1.00 80.75 189 GLU A N 1
ATOM 1586 C CA . GLU A 1 189 ? 8.471 10.648 -12.553 1.00 80.75 189 GLU A CA 1
ATOM 1587 C C . GLU A 1 189 ? 9.159 9.567 -13.389 1.00 80.75 189 GLU A C 1
ATOM 1589 O O . GLU A 1 189 ? 9.386 8.473 -12.889 1.00 80.75 189 GLU A O 1
ATOM 1594 N N . LEU A 1 190 ? 9.608 9.892 -14.605 1.00 86.94 190 LEU A N 1
ATOM 1595 C CA . LEU A 1 190 ? 10.369 8.977 -15.456 1.00 86.94 190 LEU A CA 1
ATOM 1596 C C . LEU A 1 190 ? 11.614 8.423 -14.752 1.00 86.94 190 LEU A C 1
ATOM 1598 O O . LEU A 1 190 ? 11.874 7.226 -14.841 1.00 86.94 190 LEU A O 1
ATOM 1602 N N . LEU A 1 191 ? 12.383 9.282 -14.079 1.00 89.00 191 LEU A N 1
ATOM 1603 C CA . LEU A 1 191 ? 13.582 8.869 -13.347 1.00 89.00 191 LEU A CA 1
ATOM 1604 C C . LEU A 1 191 ? 13.239 7.938 -12.1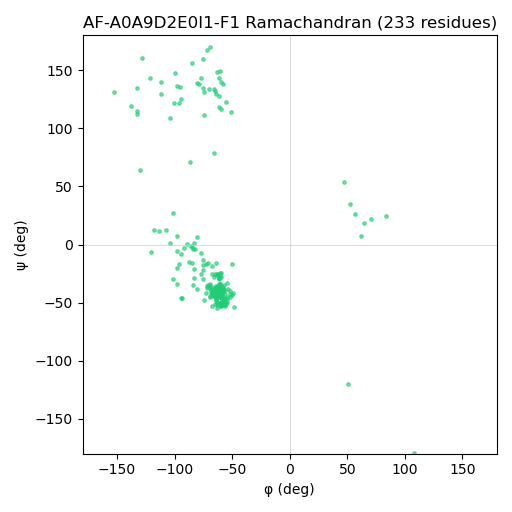81 1.00 89.00 191 LEU A C 1
ATOM 1606 O O . LEU A 1 191 ? 13.889 6.910 -12.032 1.00 89.00 191 LEU A O 1
ATOM 1610 N N . SER A 1 192 ? 12.181 8.241 -11.424 1.00 85.75 192 SER A N 1
ATOM 1611 C CA . SER A 1 192 ? 11.693 7.355 -10.361 1.00 85.75 192 SER A CA 1
ATOM 1612 C C . SER A 1 192 ? 11.324 5.981 -10.919 1.00 85.75 192 SER A C 1
ATOM 1614 O O . SER A 1 192 ? 11.795 4.968 -10.413 1.00 85.75 192 SER A O 1
ATOM 1616 N N . ILE A 1 193 ? 10.559 5.942 -12.019 1.00 85.12 193 ILE A N 1
ATOM 1617 C CA . ILE A 1 193 ? 10.187 4.685 -12.683 1.00 85.12 193 ILE A CA 1
ATOM 1618 C C . ILE A 1 193 ? 11.418 3.908 -13.118 1.00 85.12 193 ILE A C 1
ATOM 1620 O O . ILE A 1 193 ? 11.487 2.688 -12.971 1.00 85.12 193 ILE A O 1
ATOM 1624 N N . PHE A 1 194 ? 12.364 4.614 -13.729 1.00 91.06 194 PHE A N 1
ATOM 1625 C CA . PHE A 1 194 ? 13.578 4.013 -14.232 1.00 91.06 194 PHE A CA 1
ATOM 1626 C C . PHE A 1 194 ? 14.349 3.328 -13.107 1.00 91.06 194 PHE A C 1
ATOM 1628 O O . PHE A 1 194 ? 14.721 2.164 -13.262 1.00 91.06 194 PHE A O 1
ATOM 1635 N N . ASP A 1 195 ? 14.556 4.029 -11.993 1.00 89.69 195 ASP A N 1
ATOM 1636 C CA . ASP A 1 195 ? 15.288 3.512 -10.842 1.00 89.69 195 ASP A CA 1
ATOM 1637 C C . ASP A 1 195 ? 14.575 2.297 -10.248 1.00 89.69 195 ASP A C 1
ATOM 1639 O O . ASP A 1 195 ? 15.216 1.271 -10.022 1.00 89.69 195 ASP A O 1
ATOM 1643 N N . ASP A 1 196 ? 13.250 2.348 -10.102 1.00 84.94 196 ASP A N 1
ATOM 1644 C CA . ASP A 1 196 ? 12.463 1.227 -9.584 1.00 84.94 196 ASP A CA 1
ATOM 1645 C C . ASP A 1 196 ? 12.589 -0.016 -10.478 1.00 84.94 196 ASP A C 1
ATOM 1647 O O . ASP A 1 196 ? 12.850 -1.119 -9.989 1.00 84.94 196 ASP A O 1
ATOM 1651 N N . ILE A 1 197 ? 12.493 0.148 -11.805 1.00 88.00 197 ILE A N 1
ATOM 1652 C CA . ILE A 1 197 ? 12.693 -0.953 -12.757 1.00 88.00 197 ILE A CA 1
ATOM 1653 C C . ILE A 1 197 ? 14.133 -1.466 -12.706 1.00 88.00 197 ILE A C 1
ATOM 1655 O O . ILE A 1 197 ? 14.351 -2.679 -12.713 1.00 88.00 197 ILE A O 1
ATOM 1659 N N . ALA A 1 198 ? 15.125 -0.579 -12.677 1.00 91.50 198 ALA A N 1
ATOM 1660 C CA . ALA A 1 198 ? 16.529 -0.962 -12.639 1.00 91.50 198 ALA A CA 1
ATOM 1661 C C . ALA A 1 198 ? 16.830 -1.767 -11.366 1.00 91.50 198 ALA A C 1
ATOM 1663 O O . ALA A 1 198 ? 17.341 -2.887 -11.441 1.00 91.50 198 ALA A O 1
ATOM 1664 N N . ILE A 1 199 ? 16.445 -1.250 -10.199 1.00 87.94 199 ILE A N 1
ATOM 1665 C CA . ILE A 1 199 ? 16.647 -1.899 -8.900 1.00 87.94 199 ILE A CA 1
ATOM 1666 C C . ILE A 1 199 ? 15.925 -3.250 -8.857 1.00 87.94 199 ILE A C 1
ATOM 1668 O O . ILE A 1 199 ? 16.519 -4.245 -8.430 1.00 87.94 199 ILE A O 1
ATOM 1672 N N . TYR A 1 200 ? 14.684 -3.312 -9.354 1.00 84.88 200 TYR A N 1
ATOM 1673 C CA . TYR A 1 200 ? 13.923 -4.558 -9.475 1.00 84.88 200 TYR A CA 1
ATOM 1674 C C . TYR A 1 200 ? 14.625 -5.592 -10.372 1.00 84.88 200 TYR A C 1
ATOM 1676 O O . TYR A 1 200 ? 14.497 -6.794 -10.167 1.00 84.88 200 TYR A O 1
ATOM 1684 N N . ASN A 1 201 ? 15.429 -5.147 -11.337 1.00 88.50 201 ASN A N 1
ATOM 1685 C CA . ASN A 1 201 ? 16.187 -6.016 -12.236 1.00 88.50 201 ASN A CA 1
ATOM 1686 C C . ASN A 1 201 ? 17.668 -6.162 -11.858 1.00 88.50 201 ASN A C 1
ATOM 1688 O O . ASN A 1 201 ? 18.507 -6.450 -12.715 1.00 88.50 201 ASN A O 1
ATOM 1692 N N . GLY A 1 202 ? 17.988 -6.006 -10.570 1.00 87.06 202 GLY A N 1
ATOM 1693 C CA . GLY A 1 202 ? 19.305 -6.340 -10.025 1.00 87.06 202 GLY A CA 1
ATOM 1694 C C . GLY A 1 202 ? 20.359 -5.246 -10.190 1.00 87.06 202 GLY A C 1
ATOM 1695 O O . GLY A 1 202 ? 21.550 -5.551 -10.226 1.00 87.06 202 GLY A O 1
ATOM 1696 N N . TYR A 1 203 ? 19.944 -3.985 -10.319 1.00 91.62 203 TYR A N 1
ATOM 1697 C CA . TYR A 1 203 ? 20.843 -2.855 -10.097 1.00 91.62 203 TYR A CA 1
ATOM 1698 C C . TYR A 1 203 ? 21.017 -2.585 -8.596 1.00 91.62 203 TYR A C 1
ATOM 1700 O O . TYR A 1 203 ? 20.056 -2.599 -7.812 1.00 91.62 203 TYR A O 1
ATOM 1708 N N . ASP A 1 204 ? 22.254 -2.300 -8.215 1.00 87.88 204 ASP A N 1
ATOM 1709 C CA . ASP A 1 204 ? 22.592 -1.615 -6.979 1.00 87.88 204 ASP A CA 1
ATOM 1710 C C . ASP A 1 204 ? 22.514 -0.103 -7.183 1.00 87.88 204 ASP A C 1
ATOM 1712 O O . ASP A 1 204 ? 22.641 0.414 -8.294 1.00 87.88 204 ASP A O 1
ATOM 1716 N N . THR A 1 205 ? 22.302 0.635 -6.094 1.00 83.19 205 THR A N 1
ATOM 1717 C CA . THR A 1 205 ? 22.141 2.096 -6.145 1.00 83.19 205 THR A CA 1
ATOM 1718 C C . THR A 1 205 ? 23.385 2.802 -6.683 1.00 83.19 205 THR A C 1
ATOM 1720 O O . THR A 1 205 ? 23.268 3.836 -7.333 1.00 83.19 205 THR A O 1
ATOM 1723 N N . SER A 1 206 ? 24.571 2.227 -6.463 1.00 88.25 206 SER A N 1
ATOM 1724 C CA . SER A 1 206 ? 25.846 2.710 -7.004 1.00 88.25 206 SER A CA 1
ATOM 1725 C C . SER A 1 206 ? 26.015 2.458 -8.506 1.00 88.25 206 SER A C 1
ATOM 1727 O O . SER A 1 206 ? 26.872 3.079 -9.130 1.00 88.25 206 SER A O 1
ATOM 1729 N N . GLU A 1 207 ? 25.218 1.564 -9.092 1.00 90.56 207 GLU A N 1
ATOM 1730 C CA . GLU A 1 207 ? 25.269 1.211 -10.514 1.00 90.56 207 GLU A CA 1
ATOM 1731 C C . GLU A 1 207 ? 24.212 1.949 -11.345 1.00 90.56 207 GLU A C 1
ATOM 1733 O O . GLU A 1 207 ? 24.173 1.801 -12.572 1.00 90.56 207 GLU A O 1
ATOM 1738 N N . LEU A 1 208 ? 23.326 2.712 -10.697 1.00 92.38 208 LEU A N 1
ATOM 1739 C CA . LEU A 1 208 ? 22.294 3.466 -11.391 1.00 92.38 208 LEU A CA 1
ATOM 1740 C C . LEU A 1 208 ? 22.941 4.528 -12.296 1.00 92.38 208 LEU A C 1
ATOM 1742 O O . LEU A 1 208 ? 23.804 5.294 -11.852 1.00 92.38 208 LEU A O 1
ATOM 1746 N N . PRO A 1 209 ? 22.551 4.594 -13.580 1.00 92.69 209 PRO A N 1
ATOM 1747 C CA . PRO A 1 209 ? 23.048 5.621 -14.478 1.00 92.69 209 PRO A CA 1
ATOM 1748 C C . PRO A 1 209 ? 22.609 7.004 -13.994 1.00 92.69 209 PRO A C 1
ATOM 1750 O O . PRO A 1 209 ? 21.530 7.177 -13.435 1.00 92.69 209 PRO A O 1
ATOM 1753 N N . SER A 1 210 ? 23.431 8.021 -14.258 1.00 93.19 210 SER A N 1
ATOM 1754 C CA . SER A 1 210 ? 23.082 9.386 -13.865 1.00 93.19 210 SER A CA 1
ATOM 1755 C C . SER A 1 210 ? 21.780 9.851 -14.538 1.00 93.19 210 SER A C 1
ATOM 1757 O O . SER A 1 210 ? 21.529 9.484 -15.695 1.00 93.19 210 SER A O 1
ATOM 1759 N N . PRO A 1 211 ? 20.995 10.735 -13.892 1.00 91.69 211 PRO A N 1
ATOM 1760 C CA . PRO A 1 211 ? 19.766 11.277 -14.473 1.00 91.69 211 PRO A CA 1
ATOM 1761 C C . PRO A 1 211 ? 19.946 11.820 -15.896 1.00 91.69 211 PRO A C 1
ATOM 1763 O O . PRO A 1 211 ? 19.158 11.531 -16.794 1.00 91.69 211 PRO A O 1
ATOM 1766 N N . TRP A 1 212 ? 21.052 12.527 -16.144 1.00 90.31 212 TRP A N 1
ATOM 1767 C CA . TRP A 1 212 ? 21.408 13.044 -17.468 1.00 90.31 212 TRP A CA 1
ATOM 1768 C C . TRP A 1 212 ? 21.585 11.951 -18.525 1.00 90.31 212 TRP A C 1
ATOM 1770 O O . TRP A 1 212 ? 21.196 12.139 -19.679 1.00 90.31 212 TRP A O 1
ATOM 1780 N N . THR A 1 213 ? 22.152 10.806 -18.145 1.00 93.06 213 THR A N 1
ATOM 1781 C CA . THR A 1 213 ? 22.332 9.658 -19.042 1.00 93.06 213 THR A CA 1
ATOM 1782 C C . THR A 1 213 ? 20.982 9.070 -19.441 1.00 93.06 213 THR A C 1
ATOM 1784 O O . THR A 1 213 ? 20.751 8.809 -20.625 1.00 93.06 213 THR A O 1
ATOM 1787 N N . ILE A 1 214 ? 20.075 8.919 -18.472 1.00 93.50 214 ILE A N 1
ATOM 1788 C CA . ILE A 1 214 ? 18.721 8.397 -18.690 1.00 93.50 214 ILE A CA 1
ATOM 1789 C C . ILE A 1 214 ? 17.937 9.337 -19.611 1.00 93.50 214 ILE A C 1
ATOM 1791 O O . ILE A 1 214 ? 17.441 8.905 -20.652 1.00 93.50 214 ILE A O 1
ATOM 1795 N N . LEU A 1 215 ? 17.897 10.635 -19.291 1.00 90.38 215 LEU A N 1
ATOM 1796 C CA . LEU A 1 215 ? 17.174 11.633 -20.085 1.00 90.38 215 LEU A CA 1
ATOM 1797 C C . LEU A 1 215 ? 17.733 11.742 -21.511 1.00 90.38 215 LEU A C 1
ATOM 1799 O O . LEU A 1 215 ? 16.968 11.799 -22.474 1.00 90.38 215 LEU A O 1
ATOM 1803 N N . ARG A 1 216 ? 19.060 11.687 -21.695 1.00 89.44 216 ARG A N 1
ATOM 1804 C CA . ARG A 1 216 ? 19.668 11.681 -23.037 1.00 89.44 216 ARG A CA 1
ATOM 1805 C C . ARG A 1 216 ? 19.224 10.468 -23.856 1.00 89.44 216 ARG A C 1
ATOM 1807 O O . ARG A 1 216 ? 18.880 10.626 -25.026 1.00 89.44 216 ARG A O 1
ATOM 1814 N N . GLN A 1 217 ? 19.211 9.277 -23.259 1.00 92.88 217 GLN A N 1
ATOM 1815 C CA . GLN A 1 217 ? 18.731 8.065 -23.933 1.00 92.88 217 GLN A CA 1
ATOM 1816 C C . GLN A 1 217 ? 17.231 8.130 -24.236 1.00 92.88 217 GLN A C 1
ATOM 1818 O O . GLN A 1 217 ? 16.809 7.717 -25.314 1.00 92.88 217 GLN A O 1
ATOM 1823 N N . MET A 1 218 ? 16.433 8.723 -23.346 1.00 91.62 218 MET A N 1
ATOM 1824 C CA . MET A 1 218 ? 15.012 8.980 -23.586 1.00 91.62 218 MET A CA 1
ATOM 1825 C C . MET A 1 218 ? 14.806 9.881 -24.812 1.00 91.62 218 MET A C 1
ATOM 1827 O O . MET A 1 218 ? 13.995 9.560 -25.681 1.00 91.62 218 MET A O 1
ATOM 1831 N N . PHE A 1 219 ? 15.578 10.965 -24.946 1.00 88.44 219 PHE A N 1
ATOM 1832 C CA . PHE A 1 219 ? 15.521 11.833 -26.128 1.00 88.44 219 PHE A CA 1
ATOM 1833 C C . PHE A 1 219 ? 15.892 11.105 -27.425 1.00 88.44 219 PHE A C 1
ATOM 1835 O O . PHE A 1 219 ? 15.256 11.336 -28.455 1.00 88.44 219 PHE A O 1
ATOM 1842 N N . LEU A 1 220 ? 16.906 10.235 -27.392 1.00 90.44 220 LEU A N 1
ATOM 1843 C CA . LEU A 1 220 ? 17.285 9.422 -28.552 1.00 90.44 220 LEU A CA 1
ATOM 1844 C C . LEU A 1 220 ? 16.161 8.455 -28.937 1.00 90.44 220 LEU A C 1
ATOM 1846 O O . LEU A 1 220 ? 15.747 8.434 -30.094 1.00 90.44 220 LEU A O 1
ATOM 1850 N N . LEU A 1 221 ? 15.598 7.741 -27.960 1.00 89.94 221 LEU A N 1
ATOM 1851 C CA . LEU A 1 221 ? 14.480 6.823 -28.178 1.00 89.94 221 LEU A CA 1
ATOM 1852 C C . LEU A 1 221 ? 13.246 7.546 -28.741 1.00 89.94 221 LEU A C 1
ATOM 1854 O O . LEU A 1 221 ? 12.590 7.044 -29.649 1.00 89.94 221 LEU A O 1
ATOM 1858 N N . LYS A 1 222 ? 12.952 8.759 -28.264 1.00 86.31 222 LYS A N 1
ATOM 1859 C CA . LYS A 1 222 ? 11.860 9.587 -28.792 1.00 86.31 222 LYS A CA 1
ATOM 1860 C C . LYS A 1 222 ? 12.039 9.905 -30.279 1.00 86.31 222 LYS A C 1
ATOM 1862 O O . LYS A 1 222 ? 11.067 9.860 -31.034 1.00 86.31 222 LYS A O 1
ATOM 1867 N N . LYS A 1 223 ? 13.266 10.228 -30.705 1.00 86.69 223 LYS A N 1
ATOM 1868 C CA . LYS A 1 223 ? 13.580 10.480 -32.120 1.00 86.69 223 LYS A CA 1
ATOM 1869 C C . LYS A 1 223 ? 13.385 9.225 -32.969 1.00 86.69 223 LYS A C 1
ATOM 1871 O O . LYS A 1 223 ? 12.803 9.332 -34.043 1.00 86.69 223 LYS A O 1
ATOM 1876 N N . GLU A 1 224 ? 13.817 8.065 -32.473 1.00 87.38 224 GLU A N 1
ATOM 1877 C CA . GLU A 1 224 ? 13.604 6.769 -33.139 1.00 87.38 224 GLU A CA 1
ATOM 1878 C C . GLU A 1 224 ? 12.103 6.498 -33.348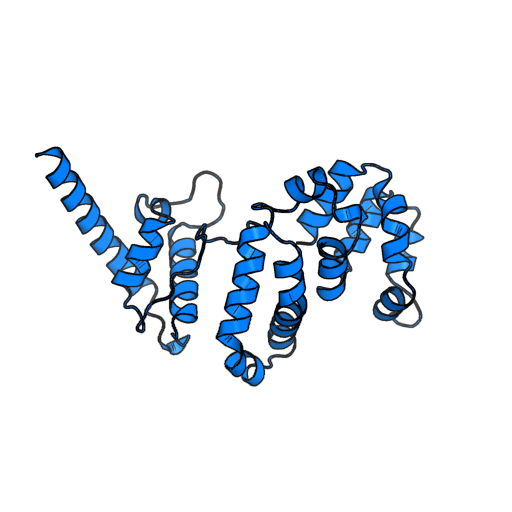 1.00 87.38 224 GLU A C 1
ATOM 1880 O O . GLU A 1 224 ? 11.667 6.290 -34.477 1.00 87.38 224 GLU A O 1
ATOM 1885 N N . ILE A 1 225 ? 11.291 6.633 -32.292 1.00 84.12 225 ILE A N 1
ATOM 1886 C CA . ILE A 1 225 ? 9.833 6.425 -32.354 1.00 84.12 225 ILE A CA 1
ATOM 1887 C C . ILE A 1 225 ? 9.162 7.387 -33.347 1.00 84.12 225 ILE A C 1
ATOM 1889 O O . ILE A 1 225 ? 8.238 7.008 -34.069 1.00 84.12 225 ILE A O 1
ATOM 1893 N N . GLN A 1 226 ? 9.590 8.652 -33.390 1.00 83.69 226 GLN A N 1
ATOM 1894 C CA . GLN A 1 226 ? 9.026 9.624 -34.327 1.00 83.69 226 GLN A CA 1
ATOM 1895 C C . GLN A 1 226 ? 9.397 9.302 -35.781 1.00 83.69 226 GLN A C 1
ATOM 1897 O O . GLN A 1 226 ? 8.559 9.465 -36.669 1.00 83.69 226 GLN A O 1
ATOM 1902 N N . ALA A 1 227 ? 10.624 8.836 -36.025 1.00 85.44 227 ALA A N 1
ATOM 1903 C CA . ALA A 1 227 ? 11.065 8.411 -37.349 1.00 85.44 227 ALA A CA 1
ATOM 1904 C C . ALA A 1 227 ? 10.259 7.198 -37.845 1.00 85.44 227 ALA A C 1
ATOM 1906 O O . ALA A 1 227 ? 9.755 7.224 -38.966 1.00 85.44 227 ALA A O 1
ATOM 1907 N N . GLU A 1 228 ? 10.046 6.193 -36.990 1.00 84.31 228 GLU A N 1
ATOM 1908 C CA . GLU A 1 228 ? 9.215 5.018 -37.295 1.00 84.31 228 GLU A CA 1
ATOM 1909 C C . GLU A 1 228 ? 7.768 5.407 -37.641 1.00 84.31 228 GLU A C 1
ATOM 1911 O O . GLU A 1 228 ? 7.220 4.952 -38.645 1.00 84.31 228 GLU A O 1
ATOM 1916 N N . LYS A 1 229 ? 7.158 6.318 -36.868 1.00 81.62 229 LYS A N 1
ATOM 1917 C CA . LYS A 1 229 ? 5.798 6.821 -37.143 1.00 81.62 229 LYS A CA 1
ATOM 1918 C C . LYS A 1 229 ? 5.687 7.562 -38.474 1.00 81.62 229 LYS A C 1
ATOM 1920 O O . LYS A 1 229 ? 4.648 7.486 -39.122 1.00 81.62 229 LYS A O 1
ATOM 1925 N N . ASN A 1 230 ? 6.719 8.308 -38.861 1.00 81.62 230 ASN A N 1
ATOM 1926 C CA . ASN A 1 230 ? 6.728 9.035 -40.128 1.00 81.62 230 ASN A CA 1
ATOM 1927 C C . ASN A 1 230 ? 6.875 8.079 -41.321 1.00 81.62 230 ASN A C 1
ATOM 1929 O O . ASN A 1 230 ? 6.242 8.300 -42.346 1.00 81.62 230 ASN A O 1
ATOM 1933 N N . LEU A 1 231 ? 7.653 7.002 -41.174 1.00 78.25 231 LEU A N 1
ATOM 1934 C CA . LEU A 1 231 ? 7.781 5.959 -42.195 1.00 78.25 231 LEU A CA 1
ATOM 1935 C C . LEU A 1 231 ? 6.458 5.210 -42.407 1.00 78.25 231 LEU A C 1
ATOM 1937 O O . LEU A 1 231 ? 6.037 5.046 -43.544 1.00 78.25 231 LEU A O 1
ATOM 1941 N N . MET A 1 232 ? 5.753 4.844 -41.331 1.00 73.56 232 MET A N 1
ATOM 1942 C CA . MET A 1 232 ? 4.455 4.152 -41.424 1.00 73.56 232 MET A CA 1
ATOM 1943 C C . MET A 1 232 ? 3.316 5.005 -42.002 1.00 73.56 232 MET A C 1
ATOM 1945 O O . MET A 1 232 ? 2.305 4.453 -42.407 1.00 73.56 232 MET A O 1
ATOM 1949 N N . LYS A 1 233 ? 3.441 6.338 -42.013 1.00 67.88 233 LYS A N 1
ATOM 1950 C CA . LYS A 1 233 ? 2.451 7.241 -42.630 1.00 67.88 233 LYS A CA 1
ATOM 1951 C C . LYS A 1 233 ? 2.661 7.447 -44.131 1.00 67.88 233 LYS A C 1
ATOM 1953 O O . LYS A 1 233 ? 1.772 7.981 -44.785 1.00 67.88 233 LYS A O 1
ATOM 1958 N N . ASN A 1 234 ? 3.840 7.089 -44.636 1.00 61.16 234 ASN A N 1
ATOM 1959 C CA . ASN A 1 234 ? 4.240 7.272 -46.030 1.00 61.16 234 ASN A CA 1
ATOM 1960 C C . ASN A 1 234 ? 4.198 5.958 -46.838 1.00 61.16 234 ASN A C 1
ATOM 1962 O O . ASN A 1 234 ? 4.555 5.975 -48.015 1.00 61.16 234 ASN A O 1
ATOM 1966 N N . CYS A 1 235 ? 3.788 4.853 -46.208 1.00 50.31 235 CYS A N 1
ATOM 1967 C CA . CYS A 1 235 ? 3.458 3.569 -46.830 1.00 50.31 235 CYS A CA 1
ATOM 1968 C C . CYS A 1 235 ? 1.939 3.386 -46.834 1.00 50.31 235 CYS A C 1
ATOM 1970 O O . CYS A 1 235 ? 1.436 2.780 -47.803 1.00 50.31 235 CYS A O 1
#

Foldseek 3Di:
DLVLLLVLQCVVCPQCSQVLCVVLLPPPVQQVVQDDPNDRVLCVLVVDPVDGSSRSSSVSSVPDDLLSVLCVCLPDPSNPPVSSLVSQWPDRDPDSVVLVVLSVLCVVVVVCVVVVVVVVCVVCVLSNLVNVLVVCNGRVVCLLQQPDLDEDPAQDDLLRQLVSSCVRCVVLLADAFDDDPDPDGSLVSQLVSSVSSNVNHPDDPVRDDDSVVNVVSSVVVSVVVVVVVVVVVVD

pLDDT: mean 87.47, std 11.29, range [49.19, 98.19]

Secondary structure (DSSP, 8-state):
-HHHHHHHHHHHHGGGHHHHHHHHHT-HHHHHTTEETTEEHHHHHHT-TTS-HHHHHHHHHHH--HHHHHHHHHH-GGG--HHHHHHH-SS--S-HHHHHHTHHHHHHHHHHHHTT-HHHHHHHHHHHHHHHHHHHHHHT--TT--SSPPPPSS---HHHHHHHHHHH-HHHHH--SBPTT-SSBHHHHHHHHHHHHHHHTT--GGGSPPHHHHHHHHHHHHHHHHHHHHHHT--

Mean predicted aligned error: 9.39 Å

Sequence (235 aa):
MKHSATHALISYYEDDVLNVMLKFFNQKRRRKRYMRNDKCIIDDILNNSNFDDKKKFSLLVNTLYLSDILTLTLQTDQFKKIEILNNYYSKIPDDIHDLDKNKSDLINLRNCIAHYNFSLYDKNKMKYLETLYIYEVHLGHNILGIDRLPKFKNKPNTKNILKEINKYRPDLLQSLGKMKNSSIDKDRELLSIFDDIAIYNGYDTSELPSPWTILRQMFLLKKEIQAEKNLMKNC

Radius of gyration: 22.12 Å; Cα contacts (8 Å, |Δi|>4): 209; chains: 1; bounding box: 48×33×79 Å